Protein AF-A0A834HAC9-F1 (afdb_monomer)

Nearest PDB structures (foldseek):
  8uw3-assembly1_A  TM=6.223E-01  e=1.000E-03  Homo sapiens
  8c8j-assembly1_A  TM=5.646E-01  e=6.451E-04  Homo sapiens
  8sxu-assembly1_A  TM=5.824E-01  e=2.685E-03  Homo sapiens

Radius of gyration: 24.41 Å; Cα contacts (8 Å, |Δi|>4): 194; chains: 1; bounding box: 60×34×62 Å

Foldseek 3Di:
DVVVVCVVPDQDDLVNVLVLLVVDDQPQQAAPVRHGSVNCNVCCVPCSVVVSVQVRCCLVQVDGDVVPVQDPDSHAFDPRHNCRVVNVVVLVVQLVVLVVVCVVVVVCVVDDLVVVVSQVVSCVNVVDDDDLALDEDDDDPPDDPVVVVVNCVRSVHDYDPFPQDDPNAGPPPVDPLCVRCCVLVVVLVVVLVVVVVPPDDLVRLVCCCVPPNVPVVVVCVVPDDHDPVVVVSSVVSSVCSNPPD

Mean predicted aligned error: 15.44 Å

Structure (mmCIF, N/CA/C/O backbone):
data_AF-A0A834HAC9-F1
#
_entry.id   AF-A0A834HAC9-F1
#
loop_
_atom_site.group_PDB
_atom_site.id
_atom_site.type_symbol
_atom_site.label_atom_id
_atom_site.label_alt_id
_atom_site.label_comp_id
_atom_site.label_asym_id
_atom_site.label_entity_id
_atom_site.label_seq_id
_atom_site.pdbx_PDB_ins_code
_atom_site.Cartn_x
_atom_site.Cartn_y
_atom_site.Cartn_z
_atom_site.occupancy
_atom_site.B_iso_or_equiv
_atom_site.auth_seq_id
_atom_site.auth_comp_id
_atom_site.auth_asym_id
_atom_site.auth_atom_id
_atom_site.pdbx_PDB_model_num
ATOM 1 N N . MET A 1 1 ? -15.186 7.625 28.135 1.00 37.78 1 MET A N 1
ATOM 2 C CA . MET A 1 1 ? -15.238 6.215 27.681 1.00 37.78 1 MET A CA 1
ATOM 3 C C . MET A 1 1 ? -16.660 5.801 27.308 1.00 37.78 1 MET A C 1
ATOM 5 O O . MET A 1 1 ? -16.888 5.387 26.182 1.00 37.78 1 MET A O 1
ATOM 9 N N . GLU A 1 2 ? -17.629 5.979 28.206 1.00 45.97 2 GLU A N 1
ATOM 10 C CA . GLU A 1 2 ? -19.019 5.545 27.991 1.00 45.97 2 GLU A CA 1
ATOM 11 C C . GLU A 1 2 ? -19.783 6.390 26.957 1.00 45.97 2 GLU A C 1
ATOM 13 O O . GLU A 1 2 ? -20.475 5.843 26.108 1.00 45.97 2 GLU A O 1
ATOM 18 N N . GLU A 1 3 ? -19.570 7.707 26.950 1.00 49.56 3 GLU A N 1
ATOM 19 C CA . GLU A 1 3 ? -20.087 8.653 25.940 1.00 49.56 3 GLU A CA 1
ATOM 20 C C . GLU A 1 3 ? -19.650 8.310 24.504 1.00 49.56 3 GLU A C 1
ATOM 22 O O . GLU A 1 3 ? -20.455 8.305 23.578 1.00 49.56 3 GLU A O 1
ATOM 27 N N . MET A 1 4 ? -18.378 7.956 24.309 1.00 39.72 4 MET A N 1
ATOM 28 C CA . MET A 1 4 ? -17.821 7.668 22.984 1.00 39.72 4 MET A CA 1
ATOM 29 C C . MET A 1 4 ? -18.266 6.295 22.464 1.00 39.72 4 MET A C 1
ATOM 31 O O . MET A 1 4 ? -18.618 6.174 21.296 1.00 39.72 4 MET A O 1
ATOM 35 N N . ASN A 1 5 ? -18.352 5.284 23.337 1.00 48.56 5 ASN A N 1
ATOM 36 C CA . ASN A 1 5 ? -18.958 3.995 22.989 1.00 48.56 5 ASN A CA 1
ATOM 37 C C . ASN A 1 5 ? -20.449 4.140 22.667 1.00 48.56 5 ASN A C 1
ATOM 39 O O . ASN A 1 5 ? -20.911 3.584 21.676 1.00 48.56 5 ASN A O 1
ATOM 43 N N . LYS A 1 6 ? -21.194 4.948 23.433 1.00 54.91 6 LYS A N 1
ATOM 44 C CA . LYS A 1 6 ? -22.586 5.292 23.101 1.00 54.91 6 LYS A CA 1
ATOM 45 C C . LYS A 1 6 ? -22.688 5.953 21.725 1.00 54.91 6 LYS A C 1
ATOM 47 O O . LYS A 1 6 ? -23.629 5.676 20.990 1.00 54.91 6 LYS A O 1
ATOM 52 N N . ARG A 1 7 ? -21.704 6.776 21.350 1.00 57.31 7 ARG A N 1
ATOM 53 C CA . ARG A 1 7 ? -21.652 7.457 20.050 1.00 57.31 7 ARG A CA 1
ATOM 54 C C . ARG A 1 7 ? -21.284 6.543 18.876 1.00 57.31 7 ARG A C 1
ATOM 56 O O . ARG A 1 7 ? -21.701 6.840 17.768 1.00 57.31 7 ARG A O 1
ATOM 63 N N . LEU A 1 8 ? -20.549 5.456 19.108 1.00 48.06 8 LEU A N 1
ATOM 64 C CA . LEU A 1 8 ? -20.175 4.467 18.082 1.00 48.06 8 LEU A CA 1
ATOM 65 C C . LEU A 1 8 ? -21.231 3.364 17.892 1.00 48.06 8 LEU A C 1
ATOM 67 O O . LEU A 1 8 ? -21.290 2.748 16.836 1.00 48.06 8 LEU A O 1
ATOM 71 N N . ILE A 1 9 ? -22.058 3.115 18.912 1.00 56.81 9 ILE A N 1
ATOM 72 C CA . ILE A 1 9 ? -23.140 2.112 18.883 1.00 56.81 9 ILE A CA 1
ATOM 73 C C . ILE A 1 9 ? -24.471 2.737 18.420 1.00 56.81 9 ILE A C 1
ATOM 75 O O . ILE A 1 9 ? -25.428 2.023 18.120 1.00 56.81 9 ILE A O 1
ATOM 79 N N . ARG A 1 10 ? -24.561 4.074 18.358 1.00 66.69 10 ARG A N 1
ATOM 80 C CA . ARG A 1 10 ? -25.771 4.761 17.886 1.00 66.69 10 ARG A CA 1
ATOM 81 C C . ARG A 1 10 ? -25.988 4.526 16.391 1.00 66.69 10 ARG A C 1
ATOM 83 O O . ARG A 1 10 ? -25.038 4.363 15.630 1.00 66.69 10 ARG A O 1
ATOM 90 N N . SER A 1 11 ? -27.246 4.573 15.969 1.00 62.53 11 SER A N 1
ATOM 91 C CA . SER A 1 11 ? -27.608 4.547 14.554 1.00 62.53 11 SER A CA 1
ATOM 92 C C . SER A 1 11 ? -27.002 5.736 13.801 1.00 62.53 11 SER A C 1
ATOM 94 O O . SER A 1 11 ? -26.978 6.862 14.302 1.00 62.53 11 SER A O 1
ATOM 96 N N . VAL A 1 12 ? -26.526 5.474 12.582 1.00 73.19 12 VAL A N 1
ATOM 97 C CA . VAL A 1 12 ? -25.979 6.500 11.682 1.00 73.19 12 VAL A CA 1
ATOM 98 C C . VAL A 1 12 ? -27.069 7.514 11.345 1.00 73.19 12 VAL A C 1
ATOM 100 O O . VAL A 1 12 ? -28.183 7.136 10.987 1.00 73.19 12 VAL A O 1
ATOM 103 N N . THR A 1 13 ? -26.764 8.803 11.454 1.00 78.25 13 THR A N 1
ATOM 104 C CA . THR A 1 13 ? -27.733 9.877 11.189 1.00 78.25 13 THR A CA 1
ATOM 105 C C . THR A 1 13 ? -27.718 10.317 9.726 1.00 78.25 13 THR A C 1
ATOM 107 O O . THR A 1 13 ? -26.686 10.266 9.062 1.00 78.25 13 THR A O 1
ATOM 110 N N . LEU A 1 14 ? -28.849 10.826 9.227 1.00 77.06 14 LEU A N 1
ATOM 111 C CA . LEU A 1 14 ? -28.977 11.331 7.851 1.00 77.06 14 LEU A CA 1
ATOM 112 C C . LEU A 1 14 ? -27.923 12.403 7.522 1.00 77.06 14 LEU A C 1
ATOM 114 O O . LEU A 1 14 ? -27.367 12.418 6.428 1.00 77.06 14 LEU A O 1
ATOM 118 N N . ASN A 1 15 ? -27.590 13.257 8.493 1.00 78.38 15 ASN A N 1
ATOM 119 C CA . ASN A 1 15 ? -26.576 14.301 8.336 1.00 78.38 15 ASN A CA 1
ATOM 120 C C . ASN A 1 15 ? -25.155 13.738 8.184 1.00 78.38 15 ASN A C 1
ATOM 122 O O . ASN A 1 15 ? -24.352 14.311 7.450 1.00 78.38 15 ASN A O 1
ATOM 126 N N . GLU A 1 16 ? -24.835 12.630 8.860 1.00 73.94 16 GLU A N 1
ATOM 127 C CA . GLU A 1 16 ? -23.540 11.951 8.711 1.00 73.94 16 GLU A CA 1
ATOM 128 C C . GLU A 1 16 ? -23.418 11.334 7.314 1.00 73.94 16 GLU A C 1
ATOM 130 O O . GLU A 1 16 ? -22.390 11.514 6.663 1.00 73.94 16 GLU A O 1
ATOM 135 N N . VAL A 1 17 ? -24.487 10.699 6.816 1.00 75.69 17 VAL A N 1
ATOM 136 C CA . VAL A 1 17 ? -24.524 10.138 5.454 1.00 75.69 17 VAL A CA 1
ATOM 137 C C . VAL A 1 17 ? -24.431 11.243 4.399 1.00 75.69 17 VAL A C 1
ATOM 139 O O . VAL A 1 17 ? -23.648 11.122 3.461 1.00 75.69 17 VAL A O 1
ATOM 142 N N . HIS A 1 18 ? -25.168 12.344 4.572 1.00 81.19 18 HIS A N 1
ATOM 143 C CA . HIS A 1 18 ? -25.108 13.499 3.675 1.00 81.19 18 HIS A CA 1
ATOM 144 C C . HIS A 1 18 ? -23.700 14.099 3.620 1.00 81.19 18 HIS A C 1
ATOM 146 O O . HIS A 1 18 ? -23.139 14.286 2.544 1.00 81.19 18 HIS A O 1
ATOM 152 N N . SER A 1 19 ? -23.106 14.375 4.786 1.00 78.19 19 SER A N 1
ATOM 153 C CA . SER A 1 19 ? -21.763 14.953 4.872 1.00 78.19 19 SER A CA 1
ATOM 154 C C . SER A 1 19 ? -20.721 14.050 4.209 1.00 78.19 19 SER A C 1
ATOM 156 O O . SER A 1 19 ? -19.890 14.537 3.447 1.00 78.19 19 SER A O 1
ATOM 158 N N . ALA A 1 20 ? -20.802 12.736 4.433 1.00 73.56 20 ALA A N 1
ATOM 159 C CA . ALA A 1 20 ? -19.910 11.771 3.801 1.00 73.56 20 ALA A CA 1
ATOM 160 C C . ALA A 1 20 ? -20.091 11.724 2.273 1.00 73.56 20 ALA A C 1
ATOM 162 O O . ALA A 1 20 ? -19.104 11.753 1.541 1.00 73.56 20 ALA A O 1
ATOM 163 N N . LEU A 1 21 ? -21.335 11.712 1.779 1.00 74.12 21 LEU A N 1
ATOM 164 C CA . LEU A 1 21 ? -21.630 11.646 0.345 1.00 74.12 21 LEU A CA 1
ATOM 165 C C . LEU A 1 21 ? -21.156 12.899 -0.410 1.00 74.12 21 LEU A C 1
ATOM 167 O O . LEU A 1 21 ? -20.640 12.791 -1.522 1.00 74.12 21 LEU A O 1
ATOM 171 N N . PHE A 1 22 ? -21.308 14.086 0.180 1.00 80.38 22 PHE A N 1
ATOM 172 C CA . PHE A 1 22 ? -20.932 15.361 -0.447 1.00 80.38 22 PHE A CA 1
ATOM 173 C C . PHE A 1 22 ? -19.433 15.684 -0.363 1.00 80.38 22 PHE A C 1
ATOM 175 O O . PHE A 1 22 ? -18.966 16.588 -1.051 1.00 80.38 22 PHE A O 1
ATOM 182 N N . GLN A 1 23 ? -18.663 14.937 0.430 1.00 76.75 23 GLN A N 1
ATOM 183 C CA . GLN A 1 23 ? -17.197 15.015 0.436 1.00 76.75 23 GLN A CA 1
ATOM 184 C C . GLN A 1 23 ? -16.547 14.210 -0.705 1.00 76.75 23 GLN A C 1
ATOM 186 O O . GLN A 1 23 ? -15.340 14.314 -0.915 1.00 76.75 23 GLN A O 1
ATOM 191 N N . MET A 1 24 ? -17.321 13.406 -1.442 1.00 66.19 24 MET A N 1
ATOM 192 C CA . MET A 1 24 ? -16.816 12.549 -2.516 1.00 66.19 24 MET A CA 1
ATOM 193 C C . MET A 1 24 ? -16.771 13.253 -3.878 1.00 66.19 24 MET A C 1
ATOM 195 O O . MET A 1 24 ? -17.606 14.106 -4.185 1.00 66.19 24 MET A O 1
ATOM 199 N N . ASP A 1 25 ? -15.839 12.819 -4.735 1.00 72.44 25 ASP A N 1
ATOM 200 C CA . ASP A 1 25 ? -15.764 13.284 -6.121 1.00 72.44 25 ASP A CA 1
ATOM 201 C C . ASP A 1 25 ? -16.981 12.785 -6.939 1.00 72.44 25 ASP A C 1
ATOM 203 O O . ASP A 1 25 ? -17.246 11.571 -6.965 1.00 72.44 25 ASP A O 1
ATOM 207 N N . PRO A 1 26 ? -17.717 13.679 -7.631 1.00 70.94 26 PRO A N 1
ATOM 208 C CA . PRO A 1 26 ? -18.917 13.321 -8.391 1.00 70.94 26 PRO A CA 1
ATOM 209 C C . PRO A 1 26 ? -18.678 12.319 -9.530 1.00 70.94 26 PRO A C 1
ATOM 211 O O . PRO A 1 26 ? -19.612 11.619 -9.927 1.00 70.94 26 PRO A O 1
ATOM 214 N N . ASN A 1 27 ? -17.448 12.237 -10.047 1.00 67.81 27 ASN A N 1
ATOM 215 C CA . ASN A 1 27 ? -17.054 11.403 -11.184 1.00 67.81 27 ASN A CA 1
ATOM 216 C C . ASN A 1 27 ? -16.385 10.087 -10.757 1.00 67.81 27 ASN A C 1
ATOM 218 O O . ASN A 1 27 ? -15.742 9.424 -11.573 1.00 67.81 27 ASN A O 1
ATOM 222 N N . THR A 1 28 ? -16.527 9.694 -9.488 1.00 64.69 28 THR A N 1
ATOM 223 C CA . THR A 1 28 ? -16.069 8.380 -9.018 1.00 64.69 28 THR A CA 1
ATOM 224 C C . THR A 1 28 ? -16.737 7.264 -9.832 1.00 64.69 28 THR A C 1
ATOM 226 O O . THR A 1 28 ? -17.920 7.366 -10.168 1.00 64.69 28 THR A O 1
ATOM 229 N N . SER A 1 29 ? -15.966 6.216 -10.156 1.00 50.00 29 SER A N 1
ATOM 230 C CA . SER A 1 29 ? -16.336 5.158 -11.104 1.00 50.00 29 SER A CA 1
ATOM 231 C C . SER A 1 29 ? -17.768 4.638 -10.909 1.00 50.00 29 SER A C 1
ATOM 233 O O . SER A 1 29 ? -18.112 4.245 -9.791 1.00 50.00 29 SER A O 1
ATOM 235 N N . PRO A 1 30 ? -18.588 4.613 -11.976 1.00 51.25 30 PRO A N 1
ATOM 236 C CA . PRO A 1 30 ? -19.982 4.202 -11.898 1.00 51.25 30 PRO A CA 1
ATOM 237 C C . PRO A 1 30 ? -20.124 2.725 -11.536 1.00 51.25 30 PRO A C 1
ATOM 239 O O . PRO A 1 30 ? -19.274 1.891 -11.859 1.00 51.25 30 PRO A O 1
ATOM 242 N N . GLY A 1 31 ? -21.245 2.420 -10.882 1.00 53.44 31 GLY A N 1
ATOM 243 C CA . GLY A 1 31 ? -21.692 1.049 -10.682 1.00 53.44 31 GLY A CA 1
ATOM 244 C C . GLY A 1 31 ? -22.059 0.386 -12.016 1.00 53.44 31 GLY A C 1
ATOM 245 O O . GLY A 1 31 ? -22.096 1.046 -13.047 1.00 53.44 31 GLY A O 1
ATOM 246 N N . PRO A 1 32 ? -22.422 -0.903 -12.031 1.00 43.53 32 PRO A N 1
ATOM 247 C CA . PRO A 1 32 ? -22.946 -1.585 -13.229 1.00 43.53 32 PRO A CA 1
ATOM 248 C C . PRO A 1 32 ? -24.306 -1.057 -13.667 1.00 43.53 32 PRO A C 1
ATOM 250 O O . PRO A 1 32 ? -24.762 -1.395 -14.751 1.00 43.53 32 PRO A O 1
ATOM 253 N N . ASP A 1 33 ? -24.947 -0.281 -12.796 1.00 55.09 33 ASP A N 1
ATOM 254 C CA . ASP A 1 33 ? -26.200 0.415 -13.052 1.00 55.09 33 ASP A CA 1
ATOM 255 C C . ASP A 1 33 ? -25.944 1.790 -13.710 1.00 55.09 33 ASP A C 1
ATOM 257 O O . ASP A 1 33 ? -26.854 2.610 -13.787 1.00 55.09 33 ASP A O 1
ATOM 261 N N . ASP A 1 34 ? -24.694 2.079 -14.107 1.00 57.44 34 ASP A N 1
ATOM 262 C CA . ASP A 1 34 ? -24.191 3.354 -14.646 1.00 57.44 34 ASP A CA 1
ATOM 263 C C . ASP A 1 34 ? -24.373 4.580 -13.725 1.00 57.44 34 ASP A C 1
ATOM 265 O O . ASP A 1 34 ? -24.105 5.720 -14.108 1.00 57.44 34 ASP A O 1
ATOM 269 N N . MET A 1 35 ? -24.771 4.366 -12.467 1.00 63.31 35 MET A N 1
ATOM 270 C CA . MET A 1 35 ? -24.938 5.439 -11.488 1.00 63.31 35 MET A CA 1
ATOM 271 C C . MET A 1 35 ? -23.594 5.813 -10.860 1.00 63.31 35 MET A C 1
ATOM 273 O O . MET A 1 35 ? -22.921 4.972 -10.262 1.00 63.31 35 MET A O 1
ATOM 277 N N . THR A 1 36 ? -23.212 7.086 -10.974 1.00 70.38 36 THR A N 1
ATOM 278 C CA . THR A 1 36 ? -22.045 7.680 -10.302 1.00 70.38 36 THR A CA 1
ATOM 279 C C . THR A 1 36 ? -22.424 8.278 -8.948 1.00 70.38 36 THR A C 1
ATOM 281 O O . THR A 1 36 ? -23.597 8.523 -8.658 1.00 70.38 36 THR A O 1
ATOM 284 N N . THR A 1 37 ? -21.431 8.602 -8.119 1.00 71.12 37 THR A N 1
ATOM 285 C CA . THR A 1 37 ? -21.652 9.342 -6.862 1.00 71.12 37 THR A CA 1
ATOM 286 C C . THR A 1 37 ? -22.396 10.666 -7.090 1.00 71.12 37 THR A C 1
ATOM 288 O O . THR A 1 37 ? -23.244 11.048 -6.282 1.00 71.12 37 THR A O 1
ATOM 291 N N . GLY A 1 38 ? -22.168 11.323 -8.234 1.00 73.94 38 GLY A N 1
ATOM 292 C CA . GLY A 1 38 ? -22.887 12.533 -8.636 1.00 73.94 38 GLY A CA 1
ATOM 293 C C . GLY A 1 38 ? -24.403 12.351 -8.803 1.00 73.94 38 GLY A C 1
ATOM 294 O O . GLY A 1 38 ? -25.155 13.294 -8.562 1.00 73.94 38 GLY A O 1
ATOM 295 N N . PHE A 1 39 ? -24.884 11.149 -9.147 1.00 78.81 39 PHE A N 1
ATOM 296 C CA . PHE A 1 39 ? -26.321 10.853 -9.186 1.00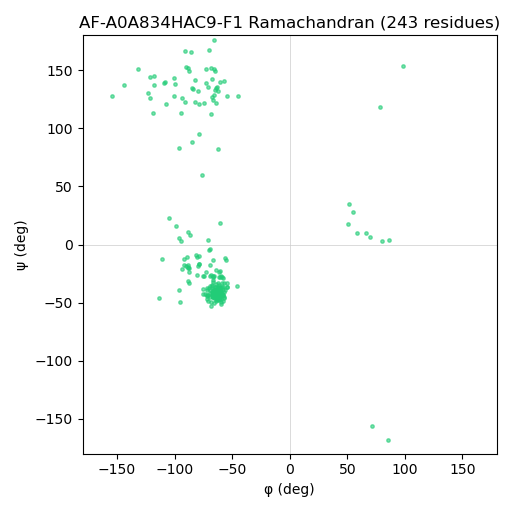 78.81 39 PHE A CA 1
ATOM 297 C C . PHE A 1 39 ? -26.946 10.978 -7.790 1.00 78.81 39 PHE A C 1
ATOM 299 O O . PHE A 1 39 ? -27.951 11.668 -7.614 1.00 78.81 39 PHE A O 1
ATOM 306 N N . PHE A 1 40 ? -26.312 10.382 -6.781 1.00 76.12 40 PHE A N 1
ATOM 307 C CA . PHE A 1 40 ? -26.800 10.423 -5.402 1.00 76.12 40 PHE A CA 1
ATOM 308 C C . PHE A 1 40 ? -26.696 11.822 -4.787 1.00 76.12 40 PHE A C 1
ATOM 310 O O . PHE A 1 40 ? -27.599 12.229 -4.061 1.00 76.12 40 PHE A O 1
ATOM 317 N N . GLN A 1 41 ? -25.646 12.585 -5.116 1.00 81.00 41 GLN A N 1
ATOM 318 C CA . GLN A 1 41 ? -25.524 13.989 -4.704 1.00 81.00 41 GLN A CA 1
ATOM 319 C C . GLN A 1 41 ? -26.632 14.856 -5.326 1.00 81.00 41 GLN A C 1
ATOM 321 O O . GLN A 1 41 ? -27.230 15.686 -4.647 1.00 81.00 41 GLN A O 1
ATOM 326 N N . LYS A 1 42 ? -26.957 14.636 -6.608 1.00 82.50 42 LYS A N 1
ATOM 327 C CA . LYS A 1 42 ? -27.987 15.402 -7.327 1.00 82.50 42 LYS A CA 1
ATOM 328 C C . LYS A 1 42 ? -29.410 15.095 -6.853 1.00 82.50 42 LYS A C 1
ATOM 330 O O . LYS A 1 42 ? -30.236 16.002 -6.797 1.00 82.50 42 LYS A O 1
ATOM 335 N N . TYR A 1 43 ? -29.704 13.837 -6.532 1.00 80.62 43 TYR A N 1
ATOM 336 C CA . TYR A 1 43 ? -31.043 13.386 -6.135 1.00 80.62 43 TYR A CA 1
ATOM 337 C C . TYR A 1 43 ? -31.170 13.119 -4.628 1.00 80.62 43 TYR A C 1
ATOM 339 O O . TYR A 1 43 ? -32.068 12.388 -4.205 1.00 80.62 43 TYR A O 1
ATOM 347 N N . TRP A 1 44 ? -30.307 13.731 -3.808 1.00 81.75 44 TRP A N 1
ATOM 348 C CA . TRP A 1 44 ? -30.291 13.543 -2.354 1.00 81.75 44 TRP A CA 1
ATOM 349 C C . TRP A 1 44 ? -31.638 13.852 -1.686 1.00 81.75 44 TRP A C 1
ATOM 351 O O . TRP A 1 44 ? -32.076 13.107 -0.816 1.00 81.75 44 TRP A O 1
ATOM 361 N N . GLU A 1 45 ? -32.339 14.895 -2.133 1.00 81.75 45 GLU A N 1
ATOM 362 C CA . GLU A 1 45 ? -33.654 15.279 -1.589 1.00 81.75 45 GLU A CA 1
ATOM 363 C C . GLU A 1 45 ? -34.709 14.166 -1.708 1.00 81.75 45 GLU A C 1
ATOM 365 O O . GLU A 1 45 ? -35.635 14.074 -0.899 1.00 81.75 45 GLU A O 1
ATOM 370 N N . VAL A 1 46 ? -34.555 13.299 -2.714 1.00 77.75 46 VAL A N 1
ATOM 371 C CA . VAL A 1 46 ? -35.463 12.182 -2.984 1.00 77.75 46 VAL A CA 1
ATOM 372 C C . VAL A 1 46 ? -34.934 10.896 -2.352 1.00 77.75 46 VAL A C 1
ATOM 374 O O . VAL A 1 46 ? -35.667 10.220 -1.641 1.00 77.75 46 VAL A O 1
ATOM 377 N N . LEU A 1 47 ? -33.656 10.575 -2.572 1.00 75.94 47 LEU A N 1
ATOM 378 C CA . LEU A 1 47 ? -33.062 9.283 -2.209 1.00 75.94 47 LEU A CA 1
ATOM 379 C C . LEU A 1 47 ? -32.420 9.257 -0.819 1.00 75.94 47 LEU A C 1
ATOM 381 O O . LEU A 1 47 ? -32.168 8.182 -0.288 1.00 75.94 47 LEU A O 1
ATOM 385 N N . GLY A 1 48 ? -32.124 10.409 -0.218 1.00 77.44 48 GLY A N 1
ATOM 386 C CA . GLY A 1 48 ? -31.307 10.499 0.995 1.00 77.44 48 GLY A CA 1
ATOM 387 C C . GLY A 1 48 ? -31.922 9.794 2.203 1.00 77.44 48 GLY A C 1
ATOM 388 O O . GLY A 1 48 ? -31.198 9.205 3.008 1.00 77.44 48 GLY A O 1
ATOM 389 N N . ARG A 1 49 ? -33.257 9.793 2.307 1.00 78.00 49 ARG A N 1
ATOM 390 C CA . ARG A 1 49 ? -33.986 9.052 3.349 1.00 78.00 49 ARG A CA 1
ATOM 391 C C . ARG A 1 49 ? -33.874 7.545 3.143 1.00 78.00 49 ARG A C 1
ATOM 393 O O . ARG A 1 49 ? -33.369 6.864 4.028 1.00 78.00 49 ARG A O 1
ATOM 400 N N . ASP A 1 50 ? -34.208 7.062 1.951 1.00 74.44 50 ASP A N 1
ATOM 401 C CA . ASP A 1 50 ? -34.130 5.636 1.611 1.00 74.44 50 ASP A CA 1
ATOM 402 C C . ASP A 1 50 ? -32.698 5.091 1.723 1.00 74.44 50 ASP A C 1
ATOM 404 O O . ASP A 1 50 ? -32.480 3.969 2.178 1.00 74.44 50 ASP A O 1
ATOM 408 N N . LEU A 1 51 ? -31.700 5.900 1.354 1.00 71.38 51 LEU A N 1
ATOM 409 C CA . LEU A 1 51 ? -30.286 5.546 1.457 1.00 71.38 51 LEU A CA 1
ATOM 410 C C . LEU A 1 51 ? -29.832 5.469 2.919 1.00 71.38 51 LEU A C 1
ATOM 412 O O . LEU A 1 51 ? -29.124 4.537 3.299 1.00 71.38 51 LEU A O 1
ATOM 416 N N . THR A 1 52 ? -30.275 6.411 3.755 1.00 76.31 52 THR A N 1
ATOM 417 C CA . THR A 1 52 ? -29.999 6.390 5.199 1.00 76.31 52 THR A CA 1
ATOM 418 C C . THR A 1 52 ? -30.650 5.175 5.857 1.00 76.31 52 THR A C 1
ATOM 420 O O . THR A 1 52 ? -29.989 4.475 6.623 1.00 76.31 52 THR A O 1
ATOM 423 N N . ASP A 1 53 ? -31.896 4.865 5.505 1.00 73.19 53 ASP A N 1
ATOM 424 C CA . ASP A 1 53 ? -32.631 3.713 6.033 1.00 73.19 53 ASP A CA 1
ATOM 425 C C . ASP A 1 53 ? -32.009 2.387 5.576 1.00 73.19 53 ASP A C 1
ATOM 427 O O . ASP A 1 53 ? -31.888 1.446 6.365 1.00 73.19 53 ASP A O 1
ATOM 431 N N . ALA A 1 54 ? -31.530 2.310 4.331 1.00 68.56 54 ALA A N 1
ATOM 432 C CA . ALA A 1 54 ? -30.799 1.155 3.820 1.00 68.56 54 ALA A CA 1
ATOM 433 C C . ALA A 1 54 ? -29.456 0.952 4.537 1.00 68.56 54 ALA A C 1
ATOM 435 O O . ALA A 1 54 ? -29.125 -0.181 4.892 1.00 68.56 54 ALA A O 1
ATOM 436 N N . ILE A 1 55 ? -28.706 2.027 4.802 1.00 67.50 55 ILE A N 1
ATOM 437 C CA . ILE A 1 55 ? -27.444 1.976 5.556 1.00 67.50 55 ILE A CA 1
ATOM 438 C C . ILE A 1 55 ? -27.702 1.575 7.009 1.00 67.50 55 ILE A C 1
ATOM 440 O O . ILE A 1 55 ? -27.015 0.701 7.533 1.00 67.50 55 ILE A O 1
ATOM 444 N N . GLN A 1 56 ? -28.715 2.150 7.659 1.00 71.38 56 GLN A N 1
ATOM 445 C CA . GLN A 1 56 ? -29.102 1.757 9.013 1.00 71.38 56 GLN A CA 1
ATOM 446 C C . GLN A 1 56 ? -29.529 0.284 9.054 1.00 71.38 56 GLN A C 1
ATOM 448 O O . GLN A 1 56 ? -29.050 -0.475 9.896 1.00 71.38 56 GLN A O 1
ATOM 453 N N . SER A 1 57 ? -30.363 -0.158 8.110 1.00 66.19 57 SER A N 1
ATOM 454 C CA . SER A 1 57 ? -30.793 -1.555 8.000 1.00 66.19 57 SER A CA 1
ATOM 455 C C . SER A 1 57 ? -29.614 -2.507 7.771 1.00 66.19 57 SER A C 1
ATOM 457 O O . SER A 1 57 ? -29.549 -3.569 8.396 1.00 66.19 57 SER A O 1
ATOM 459 N N . PHE A 1 58 ? -28.634 -2.107 6.957 1.00 64.25 58 PHE A N 1
ATOM 460 C CA . PHE A 1 58 ? -27.397 -2.856 6.753 1.00 64.25 58 PHE A CA 1
ATOM 461 C C . PHE A 1 58 ? -26.557 -2.939 8.034 1.00 64.25 58 PHE A C 1
ATOM 463 O O . PHE A 1 58 ? -26.106 -4.025 8.391 1.00 64.25 58 PHE A O 1
ATOM 470 N N . MET A 1 59 ? -26.403 -1.836 8.769 1.00 61.03 59 MET A N 1
ATOM 471 C CA . MET A 1 59 ? -25.634 -1.791 10.018 1.00 61.03 59 MET A CA 1
ATOM 472 C C . MET A 1 59 ? -26.243 -2.667 11.125 1.00 61.03 59 MET A C 1
ATOM 474 O O . MET A 1 59 ? -25.501 -3.290 11.881 1.00 61.03 59 MET A O 1
ATOM 478 N N . PHE A 1 60 ? -27.577 -2.755 11.215 1.00 59.66 60 PHE A N 1
ATOM 479 C CA . PHE A 1 60 ? -28.253 -3.569 12.238 1.00 59.66 60 PHE A CA 1
ATOM 480 C C . PHE A 1 60 ? -28.474 -5.032 11.832 1.00 59.66 60 PHE A C 1
ATOM 482 O O . PHE A 1 60 ? -28.459 -5.911 12.693 1.00 59.66 60 PHE A O 1
ATOM 489 N N . SER A 1 61 ? -28.709 -5.316 10.548 1.00 57.16 61 SER A N 1
ATOM 490 C CA . SER A 1 61 ? -29.100 -6.658 10.082 1.00 57.16 61 SER A CA 1
ATOM 491 C C . SER A 1 61 ? -28.039 -7.377 9.244 1.00 57.16 61 SER A C 1
ATOM 493 O O . SER A 1 61 ? -28.177 -8.574 8.977 1.00 57.16 61 SER A O 1
ATOM 495 N N . GLY A 1 62 ? -27.001 -6.666 8.793 1.00 52.59 62 GLY A N 1
ATOM 496 C CA . GLY A 1 62 ? -26.023 -7.158 7.820 1.00 52.59 62 GLY A CA 1
ATOM 497 C C . GLY A 1 62 ? -26.605 -7.407 6.423 1.00 52.59 62 GLY A C 1
ATOM 498 O O . GLY A 1 62 ? -25.940 -8.022 5.591 1.00 52.59 62 GLY A O 1
ATOM 499 N N . LYS A 1 63 ? -27.850 -6.983 6.161 1.00 47.97 63 LYS A N 1
ATOM 500 C CA . LYS A 1 63 ? -28.569 -7.180 4.895 1.00 47.97 63 LYS A CA 1
ATOM 501 C C . LYS A 1 63 ? -29.009 -5.828 4.337 1.00 47.97 63 LYS A C 1
ATOM 503 O O . LYS A 1 63 ? -29.618 -5.035 5.046 1.00 47.97 63 LYS A O 1
ATOM 508 N N . LEU A 1 64 ? -28.726 -5.583 3.061 1.00 54.38 64 LEU A N 1
ATOM 509 C CA . LEU A 1 64 ? -29.284 -4.447 2.325 1.00 54.38 64 LEU A CA 1
ATOM 510 C C . LEU A 1 64 ? -30.773 -4.697 2.028 1.00 54.38 64 LEU A C 1
ATOM 512 O O . LEU A 1 64 ? -31.177 -5.820 1.704 1.00 54.38 64 LEU A O 1
ATOM 516 N N . LEU A 1 65 ? -31.599 -3.656 2.170 1.00 49.34 65 LEU A N 1
ATOM 517 C CA . LEU A 1 65 ? -33.030 -3.717 1.871 1.00 49.34 65 LEU A CA 1
ATOM 518 C C . LEU A 1 65 ? -33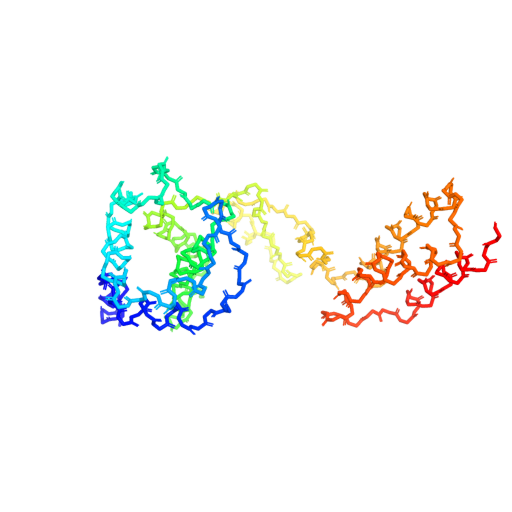.235 -3.988 0.376 1.00 49.34 65 LEU A C 1
ATOM 520 O O . LEU A 1 65 ? -32.841 -3.186 -0.462 1.00 49.34 65 LEU A O 1
ATOM 524 N N . LYS A 1 66 ? -33.935 -5.084 0.051 1.00 46.62 66 LYS A N 1
ATOM 525 C CA . LYS A 1 66 ? -34.278 -5.508 -1.324 1.00 46.62 66 LYS A CA 1
ATOM 526 C C . LYS A 1 66 ? -35.031 -4.458 -2.168 1.00 46.62 66 LYS A C 1
ATOM 528 O O . LYS A 1 66 ? -35.193 -4.679 -3.362 1.00 46.62 66 LYS A O 1
ATOM 533 N N . GLY A 1 67 ? -35.548 -3.389 -1.553 1.00 44.12 67 GLY A N 1
ATOM 534 C CA . GLY A 1 67 ? -36.357 -2.352 -2.208 1.00 44.12 67 GLY A CA 1
ATOM 535 C C . GLY A 1 67 ? -35.555 -1.207 -2.830 1.00 44.12 67 GLY A C 1
ATOM 536 O O . GLY A 1 67 ? -36.055 -0.548 -3.734 1.00 44.12 67 GLY A O 1
ATOM 537 N N . VAL A 1 68 ? -34.306 -1.007 -2.407 1.00 46.12 68 VAL A N 1
ATOM 538 C CA . VAL A 1 68 ? -33.343 -0.194 -3.155 1.00 46.12 68 VAL A CA 1
ATOM 539 C C . VAL A 1 68 ? -32.645 -1.194 -4.068 1.00 46.12 68 VAL A C 1
ATOM 541 O O . VAL A 1 68 ? -32.127 -2.186 -3.564 1.00 46.12 68 VAL A O 1
ATOM 544 N N . GLY A 1 69 ? -32.669 -1.011 -5.391 1.00 44.22 69 GLY A N 1
ATOM 545 C CA . GLY A 1 69 ? -32.157 -1.964 -6.399 1.00 44.22 69 GLY A CA 1
ATOM 546 C C . GLY A 1 69 ? -30.660 -2.311 -6.315 1.00 44.22 69 GLY A C 1
ATOM 547 O O . GLY A 1 69 ? -30.085 -2.819 -7.268 1.00 44.22 69 GLY A O 1
ATOM 548 N N . ILE A 1 70 ? -30.025 -2.065 -5.173 1.00 43.72 70 ILE A N 1
ATOM 549 C CA . ILE A 1 70 ? -28.6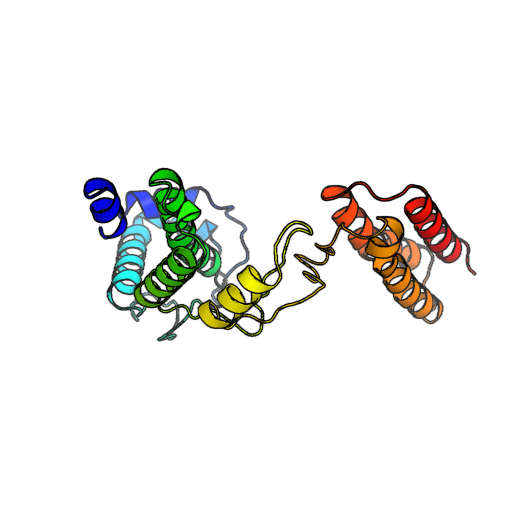29 -2.286 -4.856 1.00 43.72 70 ILE A CA 1
ATOM 550 C C . ILE A 1 70 ? -28.517 -3.647 -4.141 1.00 43.72 70 ILE A C 1
ATOM 552 O O . ILE A 1 70 ? -28.428 -3.756 -2.924 1.00 43.72 70 ILE A O 1
ATOM 556 N N . CYS A 1 71 ? -28.460 -4.697 -4.960 1.00 39.81 71 CYS A N 1
ATOM 557 C CA . CYS A 1 71 ? -27.698 -5.927 -4.710 1.00 39.81 71 CYS A CA 1
ATOM 558 C C . CYS A 1 71 ? -28.260 -6.994 -3.742 1.00 39.81 71 CYS A C 1
ATOM 560 O O . CYS A 1 71 ? -28.320 -6.861 -2.523 1.00 39.81 71 CYS A O 1
ATOM 562 N N . SER A 1 72 ? -28.494 -8.183 -4.303 1.00 37.12 72 SER A N 1
ATOM 563 C CA . SER A 1 72 ? -28.748 -9.455 -3.620 1.00 37.12 72 SER A CA 1
ATOM 564 C C . SER A 1 72 ? -27.471 -10.093 -3.038 1.00 37.12 72 SER A C 1
ATOM 566 O O . SER A 1 72 ? -27.110 -11.209 -3.414 1.00 37.12 72 SER A O 1
ATOM 568 N N . ALA A 1 73 ? -26.771 -9.412 -2.128 1.00 41.47 73 ALA A N 1
ATOM 569 C CA . ALA A 1 73 ? -25.619 -9.975 -1.417 1.00 41.47 73 ALA A CA 1
ATOM 570 C C . ALA A 1 73 ? -25.889 -10.018 0.094 1.00 41.47 73 ALA A C 1
ATOM 572 O O . ALA A 1 73 ? -26.005 -8.997 0.760 1.00 41.47 73 ALA A O 1
ATOM 573 N N . PHE A 1 74 ? -25.999 -11.229 0.646 1.00 45.53 74 PHE A N 1
ATOM 574 C CA . PHE A 1 74 ? -26.259 -11.453 2.074 1.00 45.53 74 PHE A CA 1
ATOM 575 C C . PHE A 1 74 ? -25.011 -11.280 2.963 1.00 45.53 74 PHE A C 1
ATOM 577 O O . PHE A 1 74 ? -25.146 -11.295 4.183 1.00 45.53 74 PHE A O 1
ATOM 584 N N . LYS A 1 75 ? -23.812 -11.149 2.368 1.00 52.12 75 LYS A N 1
ATOM 585 C CA . LYS A 1 75 ? -22.530 -10.835 3.025 1.00 52.12 75 LYS A CA 1
ATOM 586 C C . LYS A 1 75 ? -21.584 -10.167 2.021 1.00 52.12 75 LYS A C 1
ATOM 588 O O . LYS A 1 75 ? -21.318 -10.749 0.971 1.00 52.12 75 LYS A O 1
ATOM 593 N N . GLY A 1 76 ? -21.030 -9.010 2.381 1.00 53.97 76 GLY A N 1
ATOM 594 C CA . GLY A 1 76 ? -20.020 -8.297 1.593 1.00 53.97 76 GLY A CA 1
ATOM 595 C C . GLY A 1 76 ? -20.576 -7.159 0.734 1.00 53.97 76 GLY A C 1
ATOM 596 O O . GLY A 1 76 ? -21.742 -7.154 0.350 1.00 53.97 76 GLY A O 1
ATOM 597 N N . LEU A 1 77 ? -19.707 -6.187 0.464 1.00 61.31 77 LEU A N 1
ATOM 598 C CA . LEU A 1 77 ? -19.972 -5.042 -0.403 1.00 61.31 77 LEU A CA 1
ATOM 599 C C . LEU A 1 77 ? -19.635 -5.399 -1.850 1.00 61.31 77 LEU A C 1
ATOM 601 O O . LEU A 1 77 ? -18.750 -6.220 -2.113 1.00 61.31 77 LEU A O 1
ATOM 605 N N . ARG A 1 78 ? -20.345 -4.800 -2.800 1.00 60.25 78 ARG A N 1
ATOM 606 C CA . ARG A 1 78 ? -20.219 -5.150 -4.208 1.00 60.25 78 ARG A CA 1
ATOM 607 C C . ARG A 1 78 ? -18.969 -4.498 -4.815 1.00 60.25 78 ARG A C 1
ATOM 609 O O . ARG A 1 78 ? -18.836 -3.282 -4.852 1.00 60.25 78 ARG A O 1
ATOM 616 N N . GLN A 1 79 ? -18.042 -5.294 -5.351 1.00 57.84 79 GLN A N 1
ATOM 617 C CA . GLN A 1 79 ? -16.882 -4.736 -6.058 1.00 57.84 79 GLN A CA 1
ATOM 618 C C . GLN A 1 79 ? -17.323 -4.014 -7.342 1.00 57.84 79 GLN A C 1
ATOM 620 O O . GLN A 1 79 ? -18.068 -4.566 -8.152 1.00 57.84 79 GLN A O 1
ATOM 625 N N . GLY A 1 80 ? -16.869 -2.770 -7.507 1.00 59.41 80 GLY A N 1
ATOM 626 C CA . GLY A 1 80 ? -17.240 -1.902 -8.627 1.00 59.41 80 GLY A CA 1
ATOM 627 C C . GLY A 1 80 ? -18.526 -1.097 -8.425 1.00 59.41 80 GLY A C 1
ATOM 628 O O . GLY A 1 80 ? -18.938 -0.432 -9.357 1.00 59.41 80 GLY A O 1
ATOM 629 N N . ASP A 1 81 ? -19.175 -1.156 -7.258 1.00 67.06 81 ASP A N 1
ATOM 630 C CA . ASP A 1 81 ? -20.214 -0.187 -6.873 1.00 67.06 81 ASP A CA 1
ATOM 631 C C . ASP A 1 81 ? -19.555 1.073 -6.260 1.00 67.06 81 ASP A C 1
ATOM 633 O O . ASP A 1 81 ? -18.658 0.917 -5.424 1.00 67.06 81 ASP A O 1
ATOM 637 N N . PRO A 1 82 ? -19.958 2.302 -6.643 1.00 63.00 82 PRO A N 1
ATOM 638 C CA . PRO A 1 82 ? -19.379 3.557 -6.152 1.00 63.00 82 PRO A CA 1
ATOM 639 C C . PRO A 1 82 ? -19.491 3.744 -4.634 1.00 63.00 82 PRO A C 1
ATOM 641 O O . PRO A 1 82 ? -18.642 4.412 -4.044 1.00 63.00 82 PRO A O 1
ATOM 644 N N . LEU A 1 83 ? -20.494 3.148 -3.978 1.00 64.31 83 LEU A N 1
ATOM 645 C CA . LEU A 1 83 ? -20.704 3.284 -2.528 1.00 64.31 83 LEU A CA 1
ATOM 646 C C . LEU A 1 83 ? -19.946 2.237 -1.706 1.00 64.31 83 LEU A C 1
ATOM 648 O O . LEU A 1 83 ? -19.679 2.431 -0.518 1.00 64.31 83 LEU A O 1
ATOM 652 N N . SER A 1 84 ? -19.560 1.130 -2.331 1.00 68.56 84 SER A N 1
ATOM 653 C CA . SER A 1 84 ? -18.880 0.024 -1.660 1.00 68.56 84 SER A CA 1
ATOM 654 C C . SER A 1 84 ? -17.498 0.400 -1.080 1.00 68.56 84 SER A C 1
ATOM 656 O O . SER A 1 84 ? -17.204 -0.007 0.045 1.00 68.56 84 SER A O 1
ATOM 658 N N . PRO A 1 85 ? -16.653 1.221 -1.736 1.00 70.31 85 PRO A N 1
ATOM 659 C CA . PRO A 1 85 ? -15.439 1.754 -1.116 1.00 70.31 85 PRO A CA 1
ATOM 660 C C . PRO A 1 85 ? -15.718 2.601 0.134 1.00 70.31 85 PRO A C 1
ATOM 662 O O . PRO A 1 85 ? -14.992 2.483 1.118 1.00 70.31 85 PRO A O 1
ATOM 665 N N . PHE A 1 86 ? -16.785 3.408 0.127 1.00 67.44 86 PHE A N 1
ATOM 666 C CA . PHE A 1 86 ? -17.180 4.247 1.266 1.00 67.44 86 PHE A CA 1
ATOM 667 C C . PHE A 1 86 ? -17.612 3.395 2.460 1.00 67.44 86 PHE A C 1
ATOM 669 O O . PHE A 1 86 ? -17.089 3.565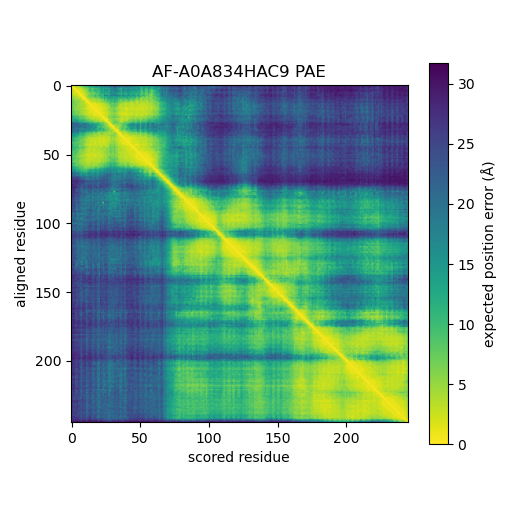 3.559 1.00 67.44 86 PHE A O 1
ATOM 676 N N . LEU A 1 87 ? -18.516 2.439 2.237 1.00 68.56 87 LEU A N 1
ATOM 677 C CA . LEU A 1 87 ? -18.995 1.557 3.298 1.00 68.56 87 LEU A CA 1
ATOM 678 C C . LEU A 1 87 ? -17.839 0.740 3.891 1.00 68.56 87 LEU A C 1
ATOM 680 O O . LEU A 1 87 ? -17.788 0.524 5.099 1.00 68.56 87 LEU A O 1
ATOM 684 N N . PHE A 1 88 ? -16.862 0.350 3.066 1.00 73.25 88 PHE A N 1
ATOM 685 C CA . PHE A 1 88 ? -15.653 -0.318 3.540 1.00 73.25 88 PHE A CA 1
ATOM 686 C C . PHE A 1 88 ? -14.771 0.594 4.407 1.00 73.25 88 PHE A C 1
ATOM 688 O O . PHE A 1 88 ? -14.307 0.160 5.463 1.00 73.25 88 PHE A O 1
ATOM 695 N N . LEU A 1 89 ? -14.552 1.845 3.991 1.00 74.94 89 LEU A N 1
ATOM 696 C CA . LEU A 1 89 ? -13.772 2.822 4.757 1.00 74.94 89 LEU A CA 1
ATOM 697 C C . LEU A 1 89 ? -14.446 3.168 6.089 1.00 74.94 89 LEU A C 1
ATOM 699 O O . LEU A 1 89 ? -13.769 3.174 7.113 1.00 74.94 89 LEU A O 1
ATOM 703 N N . LEU A 1 90 ? -15.767 3.359 6.096 1.00 72.25 90 LEU A N 1
ATOM 704 C CA . LEU A 1 90 ? -16.545 3.641 7.304 1.00 72.25 90 LEU A CA 1
ATOM 705 C C . LEU A 1 90 ? -16.502 2.467 8.295 1.00 72.25 90 LEU A C 1
ATOM 707 O O . LEU A 1 90 ? -16.320 2.668 9.494 1.00 72.25 90 LEU A O 1
ATOM 711 N N . CYS A 1 91 ? -16.576 1.222 7.807 1.00 72.94 91 CYS A N 1
ATOM 712 C CA . CYS A 1 91 ? -16.307 0.056 8.650 1.00 72.94 91 CYS A CA 1
ATOM 713 C C . CYS A 1 91 ? -14.867 0.073 9.198 1.00 72.94 91 CYS A C 1
ATOM 715 O O . CYS A 1 91 ? -14.658 -0.197 10.380 1.00 72.94 91 CYS A O 1
ATOM 717 N N . GLY A 1 92 ? -13.882 0.430 8.368 1.00 76.81 92 GLY A N 1
ATOM 718 C CA . GLY A 1 92 ? -12.472 0.523 8.755 1.00 76.81 92 GLY A CA 1
ATOM 719 C C . GLY A 1 92 ? -12.169 1.601 9.806 1.00 76.81 92 GLY A C 1
ATOM 720 O O . GLY A 1 92 ? -11.328 1.376 10.678 1.00 76.81 92 GLY A O 1
ATOM 721 N N . GLU A 1 93 ? -12.876 2.735 9.797 1.00 79.62 93 GLU A N 1
ATOM 722 C CA . GLU A 1 93 ? -12.762 3.770 10.838 1.00 79.62 93 GLU A CA 1
ATOM 723 C C . GLU A 1 93 ? -13.085 3.225 12.235 1.00 79.62 93 GLU A C 1
ATOM 725 O O . GLU A 1 93 ? -12.451 3.614 13.222 1.00 79.62 93 GLU A O 1
ATOM 730 N N . GLY A 1 94 ? -14.001 2.256 12.328 1.00 79.94 94 GLY A N 1
ATOM 731 C CA . GLY A 1 94 ? -14.290 1.543 13.572 1.00 79.94 94 GLY A CA 1
ATOM 732 C C . GLY A 1 94 ? -13.056 0.842 14.151 1.00 79.94 94 GLY A C 1
ATOM 733 O O . GLY A 1 94 ? -12.833 0.870 15.358 1.00 79.94 94 GLY A O 1
ATOM 734 N N . LEU A 1 95 ? -12.196 0.262 13.310 1.00 81.69 95 LEU A N 1
ATOM 735 C CA . LEU A 1 95 ? -10.945 -0.343 13.773 1.00 81.69 95 LEU A CA 1
ATOM 736 C C . LEU A 1 95 ? -9.928 0.724 14.206 1.00 81.69 95 LEU A C 1
ATOM 738 O O . LEU A 1 95 ? -9.306 0.587 15.261 1.00 81.69 95 LEU A O 1
ATOM 742 N N . SER A 1 96 ? -9.773 1.790 13.419 1.00 82.19 96 SER A N 1
ATOM 743 C CA . SER A 1 96 ? -8.844 2.890 13.721 1.00 82.19 96 SER A CA 1
ATOM 744 C C . SER A 1 96 ? -9.177 3.578 15.045 1.00 82.19 96 SER A C 1
ATOM 746 O O . SER A 1 96 ? -8.284 3.832 15.852 1.00 82.19 96 SER A O 1
ATOM 748 N N . THR A 1 97 ? -10.461 3.816 15.312 1.00 79.62 97 THR A N 1
ATOM 749 C CA . THR A 1 97 ? -10.924 4.422 16.569 1.00 79.62 97 THR A CA 1
ATOM 750 C C . THR A 1 97 ? -10.696 3.504 17.770 1.00 79.62 97 THR A C 1
ATOM 752 O O . THR A 1 97 ? -10.225 3.974 18.805 1.00 79.62 97 THR A O 1
ATOM 755 N N . LEU A 1 98 ? -10.933 2.192 17.639 1.00 80.50 98 LEU A N 1
ATOM 756 C CA . LEU A 1 98 ? -10.614 1.220 18.695 1.00 80.50 98 LEU A CA 1
ATOM 757 C C . LEU A 1 98 ? -9.112 1.181 19.017 1.00 80.50 98 LEU A C 1
ATOM 759 O O . LEU A 1 98 ? -8.732 1.045 20.183 1.00 80.50 98 LEU A O 1
ATOM 763 N N . LEU A 1 99 ? -8.254 1.313 18.002 1.00 81.19 99 LEU A N 1
ATOM 764 C CA . LEU A 1 99 ? -6.803 1.376 18.187 1.00 81.19 99 LEU A CA 1
ATOM 765 C C . LEU A 1 99 ? -6.373 2.679 18.876 1.00 81.19 99 LEU A C 1
ATOM 767 O O . LEU A 1 99 ? -5.610 2.619 19.839 1.00 81.19 99 LEU A O 1
ATOM 771 N N . GLN A 1 100 ? -6.904 3.830 18.457 1.00 80.56 100 GLN A N 1
ATOM 772 C CA . GLN A 1 100 ? -6.626 5.126 19.093 1.00 80.56 100 GLN A CA 1
ATOM 773 C C . GLN A 1 100 ? -7.072 5.153 20.561 1.00 80.56 100 GLN A C 1
ATOM 775 O O . GLN A 1 100 ? -6.309 5.540 21.442 1.00 80.56 100 GLN A O 1
ATOM 780 N N . GLN A 1 101 ? -8.267 4.642 20.866 1.00 77.50 101 GLN A N 1
ATOM 781 C CA . GLN A 1 101 ? -8.741 4.524 22.249 1.00 77.50 101 GLN A CA 1
ATOM 782 C C . GLN A 1 101 ? -7.848 3.607 23.096 1.00 77.50 101 GLN A C 1
ATOM 784 O O . GLN A 1 101 ? -7.637 3.847 24.289 1.00 77.50 101 GLN A O 1
ATOM 789 N N . ALA A 1 102 ? -7.327 2.524 22.515 1.00 75.38 102 ALA A N 1
ATOM 790 C CA . ALA A 1 102 ? -6.391 1.651 23.213 1.00 75.38 102 ALA A CA 1
ATOM 791 C C . ALA A 1 102 ? -5.055 2.360 23.503 1.00 75.38 102 ALA A C 1
ATOM 793 O O . ALA A 1 102 ? -4.429 2.081 24.535 1.00 75.38 102 ALA A O 1
ATOM 794 N N . GLU A 1 103 ? -4.631 3.270 22.622 1.00 77.94 103 GLU A N 1
ATOM 795 C CA . GLU A 1 103 ? -3.442 4.109 22.788 1.00 77.94 103 GLU A CA 1
ATOM 796 C C . GLU A 1 103 ? -3.617 5.125 23.919 1.00 77.94 103 GLU A C 1
ATOM 798 O O . GLU A 1 103 ? -2.784 5.178 24.828 1.00 77.94 103 GLU A O 1
ATOM 803 N N . GLU A 1 104 ? -4.734 5.856 23.922 1.00 77.69 104 GLU A N 1
ATOM 804 C CA . GLU A 1 104 ? -5.079 6.851 24.946 1.00 77.69 104 GLU A CA 1
A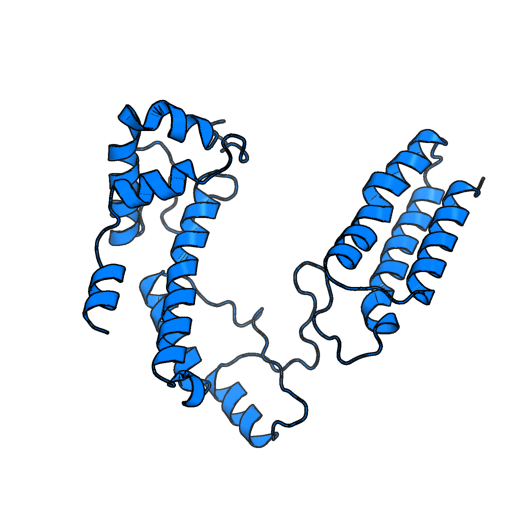TOM 805 C C . GLU A 1 104 ? -5.149 6.235 26.345 1.00 77.69 104 GLU A C 1
ATOM 807 O O . GLU A 1 104 ? -4.589 6.764 27.307 1.00 77.69 104 GLU A O 1
ATOM 812 N N . ASN A 1 105 ? -5.743 5.044 26.452 1.00 75.06 105 ASN A N 1
ATOM 813 C CA . ASN A 1 105 ? -5.806 4.290 27.703 1.00 75.06 105 ASN A CA 1
ATOM 814 C C . ASN A 1 105 ? -4.443 3.708 28.133 1.00 75.06 105 ASN A C 1
ATOM 816 O O . ASN A 1 105 ? -4.376 2.946 29.099 1.00 75.06 105 ASN A O 1
ATOM 820 N N . ARG A 1 106 ? -3.353 4.000 27.399 1.00 64.75 106 ARG A N 1
ATOM 821 C CA . ARG A 1 106 ? -2.007 3.404 27.530 1.00 64.75 106 ARG A CA 1
ATOM 822 C C . ARG A 1 106 ? -2.024 1.871 27.531 1.00 64.75 106 ARG A C 1
ATOM 824 O O . ARG A 1 106 ? -1.039 1.235 27.905 1.00 64.75 106 ARG A O 1
ATOM 831 N N . SER A 1 107 ? -3.118 1.270 27.069 1.00 58.56 107 SER A N 1
ATOM 832 C CA . SER A 1 107 ? -3.369 -0.169 27.100 1.00 58.56 107 SER A CA 1
ATOM 833 C C . SER A 1 107 ? -2.616 -0.897 25.985 1.00 58.56 107 SER A C 1
ATOM 835 O O . SER A 1 107 ? -2.356 -2.094 26.094 1.00 58.56 107 SER A O 1
ATOM 837 N N . ILE A 1 108 ? -2.145 -0.172 24.963 1.00 56.69 108 ILE A N 1
ATOM 838 C CA . ILE A 1 108 ? -1.185 -0.694 23.975 1.00 56.69 108 ILE A CA 1
ATOM 839 C C . ILE A 1 108 ? 0.135 -1.116 24.646 1.00 56.69 108 ILE A C 1
ATOM 841 O O . ILE A 1 108 ? 0.766 -2.076 24.206 1.00 56.69 108 ILE A O 1
ATOM 845 N N . LYS A 1 109 ? 0.516 -0.505 25.784 1.00 53.28 109 LYS A N 1
ATOM 846 C CA . LYS A 1 109 ? 1.658 -0.975 26.594 1.00 53.28 109 LYS A CA 1
ATOM 847 C C . LYS A 1 109 ? 1.393 -2.315 27.296 1.00 53.28 109 LYS A C 1
ATOM 849 O O . LYS A 1 109 ? 2.347 -2.988 27.669 1.00 53.28 109 LYS A O 1
ATOM 854 N N . GLY A 1 110 ? 0.127 -2.728 27.425 1.00 55.25 110 GLY A N 1
ATOM 855 C CA . GLY A 1 110 ? -0.279 -4.074 27.857 1.00 55.25 110 GLY A CA 1
ATOM 856 C C . GLY A 1 110 ? 0.036 -5.171 26.829 1.00 55.25 110 GLY A C 1
ATOM 857 O O . GLY A 1 110 ? -0.137 -6.357 27.108 1.00 55.25 110 GLY A O 1
ATOM 858 N N . GLY A 1 111 ? 0.552 -4.787 25.659 1.00 66.25 111 GLY A N 1
ATOM 859 C CA . GLY A 1 111 ? 1.151 -5.689 24.692 1.00 66.25 111 GLY A CA 1
ATOM 860 C C . GLY A 1 111 ? 0.151 -6.347 23.746 1.00 66.25 111 GLY A C 1
ATOM 861 O O . GLY A 1 111 ? -1.021 -5.992 23.632 1.00 66.25 111 GLY A O 1
ATOM 862 N N . ILE A 1 112 ? 0.658 -7.342 23.032 1.00 71.06 112 ILE A N 1
ATOM 863 C CA . ILE A 1 112 ? 0.011 -7.970 21.877 1.00 71.06 112 ILE A CA 1
ATOM 864 C C . ILE A 1 112 ? -1.303 -8.704 22.198 1.00 71.06 112 ILE A C 1
ATOM 866 O O . ILE A 1 112 ? -2.164 -8.827 21.326 1.00 71.06 112 ILE A O 1
ATOM 870 N N . ALA A 1 113 ? -1.519 -9.110 23.451 1.00 73.12 113 ALA A N 1
ATOM 871 C CA . ALA A 1 113 ? -2.788 -9.697 23.884 1.00 73.12 113 ALA A CA 1
ATOM 872 C C . ALA A 1 113 ? -3.971 -8.722 23.719 1.00 73.12 113 ALA A C 1
ATOM 874 O O . ALA A 1 113 ? -5.058 -9.131 23.310 1.00 73.12 113 ALA A O 1
ATOM 875 N N . ASN A 1 114 ? -3.749 -7.424 23.954 1.00 77.50 114 ASN A N 1
ATOM 876 C CA . ASN A 1 114 ? -4.781 -6.405 23.766 1.00 77.50 114 ASN A CA 1
ATOM 877 C C . ASN A 1 114 ? -5.076 -6.162 22.285 1.00 77.50 114 ASN A C 1
ATOM 879 O O . ASN A 1 114 ? -6.239 -6.021 21.917 1.00 77.50 114 ASN A O 1
ATOM 883 N N . ILE A 1 115 ? -4.051 -6.198 21.428 1.00 79.38 115 ILE A N 1
ATOM 884 C CA . ILE A 1 115 ? -4.225 -6.089 19.972 1.00 79.38 115 ILE A CA 1
ATOM 885 C C . ILE A 1 115 ? -5.075 -7.253 19.459 1.00 79.38 115 ILE A C 1
ATOM 887 O O . ILE A 1 115 ? -6.044 -7.026 18.738 1.00 79.38 115 ILE A O 1
ATOM 891 N N . LYS A 1 116 ? -4.788 -8.488 19.894 1.00 80.19 116 LYS A N 1
ATOM 892 C CA . LYS A 1 116 ? -5.614 -9.654 19.551 1.00 80.19 116 LYS A CA 1
ATOM 893 C C . LYS A 1 116 ? -7.070 -9.465 19.984 1.00 80.19 116 LYS A C 1
ATOM 895 O O . LYS A 1 116 ? -7.976 -9.707 19.195 1.00 80.19 116 LYS A O 1
ATOM 900 N N . ARG A 1 117 ? -7.300 -8.974 21.20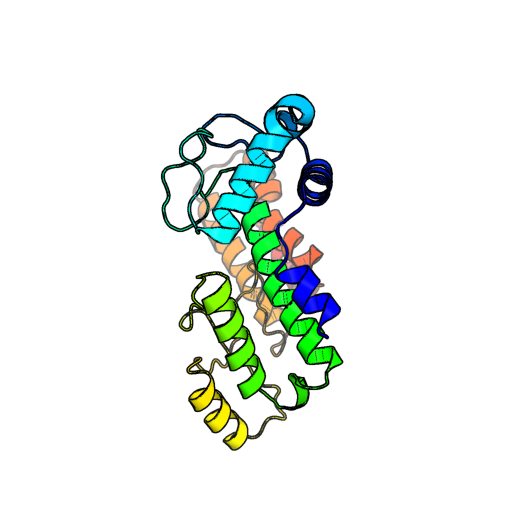5 1.00 81.25 117 ARG A N 1
ATOM 901 C CA . ARG A 1 117 ? -8.653 -8.720 21.722 1.00 81.25 117 ARG A CA 1
ATOM 902 C C . ARG A 1 117 ? -9.406 -7.666 20.906 1.00 81.25 117 ARG A C 1
ATOM 904 O O . ARG A 1 117 ? -10.590 -7.849 20.647 1.00 81.25 117 ARG A O 1
ATOM 911 N N . ILE A 1 118 ? -8.742 -6.581 20.506 1.00 82.25 118 ILE A N 1
ATOM 912 C CA . ILE A 1 118 ? -9.335 -5.520 19.673 1.00 82.25 118 ILE A CA 1
ATOM 913 C C . ILE A 1 118 ? -9.703 -6.066 18.295 1.00 82.25 118 ILE A C 1
ATOM 915 O O . ILE A 1 118 ? -10.809 -5.837 17.818 1.00 82.25 118 ILE A O 1
ATOM 919 N N . LEU A 1 119 ? -8.801 -6.833 17.691 1.00 81.81 119 LEU A N 1
ATOM 920 C CA . LEU A 1 119 ? -9.010 -7.487 16.405 1.00 81.81 119 LEU A CA 1
ATOM 921 C C . LEU A 1 119 ? -10.185 -8.476 16.442 1.00 81.81 119 LEU A C 1
ATOM 923 O O . LEU A 1 119 ? -11.019 -8.476 15.540 1.00 81.81 119 LEU A O 1
ATOM 927 N N . GLU A 1 120 ? -10.304 -9.270 17.506 1.00 82.81 120 GLU A N 1
ATOM 928 C CA . GLU A 1 120 ? -11.454 -10.155 17.712 1.00 82.81 120 GLU A CA 1
ATOM 929 C C . GLU A 1 120 ? -12.754 -9.382 17.958 1.00 82.81 120 GLU A C 1
ATOM 931 O O . GLU A 1 120 ? -13.797 -9.764 17.434 1.00 82.81 120 GLU A O 1
ATOM 936 N N . LEU A 1 121 ? -12.712 -8.305 18.748 1.00 81.94 121 LEU A N 1
ATOM 937 C CA . LEU A 1 121 ? -13.874 -7.454 19.007 1.00 81.94 121 LEU A CA 1
ATOM 938 C C . LEU A 1 121 ? -14.378 -6.818 17.708 1.00 81.94 121 LEU A C 1
ATOM 940 O O . LEU A 1 121 ? -15.570 -6.884 17.415 1.00 81.94 121 LEU A O 1
ATOM 944 N N . TYR A 1 122 ? -13.461 -6.271 16.910 1.00 82.31 122 TYR A N 1
ATOM 945 C CA . TYR A 1 122 ? -13.759 -5.715 15.599 1.00 82.31 122 TYR A CA 1
ATOM 946 C C . TYR A 1 122 ? -14.299 -6.784 14.645 1.00 82.31 122 TYR A C 1
ATOM 948 O O . TYR A 1 122 ? -15.303 -6.550 13.978 1.00 82.31 122 TYR A O 1
ATOM 956 N N . GLY A 1 123 ? -13.700 -7.978 14.611 1.00 80.88 123 GLY A N 1
ATOM 957 C CA . GLY A 1 123 ? -14.182 -9.076 13.772 1.00 80.88 123 GLY A CA 1
ATOM 958 C C . GLY A 1 123 ? -15.587 -9.552 14.154 1.00 80.88 123 GLY A C 1
ATOM 959 O O . GLY A 1 123 ? -16.407 -9.820 13.279 1.00 80.88 123 GLY A O 1
ATOM 960 N N . ARG A 1 124 ? -15.914 -9.587 15.454 1.00 78.19 124 ARG A N 1
ATOM 961 C CA . ARG A 1 124 ? -17.270 -9.908 15.935 1.00 78.19 124 ARG A CA 1
ATOM 962 C C . ARG A 1 124 ? -18.284 -8.814 15.602 1.00 78.19 124 ARG A C 1
ATOM 964 O O . ARG A 1 124 ? -19.409 -9.146 15.252 1.00 78.19 124 ARG A O 1
ATOM 971 N N . ALA A 1 125 ? -17.898 -7.542 15.711 1.00 72.31 125 ALA A N 1
ATOM 972 C CA . ALA A 1 125 ? -18.785 -6.409 15.447 1.00 72.31 125 ALA A CA 1
ATOM 973 C C . ALA A 1 125 ? -19.030 -6.181 13.944 1.00 72.31 125 ALA A C 1
ATOM 975 O O . ALA A 1 125 ? -20.158 -5.937 13.537 1.00 72.31 125 ALA A O 1
ATOM 976 N N . SER A 1 126 ? -17.985 -6.284 13.119 1.00 75.19 126 SER A N 1
ATOM 977 C CA . SER A 1 126 ? -18.050 -6.038 11.669 1.00 75.19 126 SER A CA 1
ATOM 978 C C . SER A 1 126 ? -18.411 -7.279 10.845 1.00 75.19 126 SER A C 1
ATOM 980 O O . SER A 1 126 ? -18.739 -7.166 9.666 1.00 75.19 126 SER A O 1
ATOM 982 N N . GLY A 1 127 ? -18.284 -8.480 11.420 1.00 75.25 127 GLY A N 1
ATOM 983 C CA . GLY A 1 127 ? -18.369 -9.743 10.681 1.00 75.25 127 GLY A CA 1
ATOM 984 C C . GLY A 1 127 ? -17.182 -9.999 9.740 1.00 75.25 127 GLY A C 1
ATOM 985 O O . GLY A 1 127 ? -17.210 -10.971 8.981 1.00 75.25 127 GLY A O 1
ATOM 986 N N . GLN A 1 128 ? -16.148 -9.149 9.766 1.00 76.25 128 GLN A N 1
ATOM 987 C CA . GLN A 1 128 ? -14.933 -9.312 8.969 1.00 76.25 128 GLN A CA 1
ATOM 988 C C . GLN A 1 128 ? -13.964 -10.289 9.643 1.00 76.25 128 GLN A C 1
ATOM 990 O O . GLN A 1 128 ? -13.791 -10.298 10.861 1.00 76.25 128 GLN A O 1
ATOM 995 N N . LEU A 1 129 ? -13.295 -11.110 8.832 1.00 77.19 129 LEU A N 1
ATOM 996 C CA . LEU A 1 129 ? -12.294 -12.066 9.297 1.00 77.19 129 LEU A CA 1
ATOM 997 C C . LEU A 1 129 ? -10.896 -11.619 8.882 1.00 77.19 129 LEU A C 1
ATOM 999 O O . LEU A 1 129 ? -10.672 -11.164 7.760 1.00 77.19 129 LEU A O 1
ATOM 1003 N N . ILE A 1 130 ? -9.943 -11.798 9.791 1.00 77.75 130 ILE A N 1
ATOM 1004 C CA . ILE A 1 130 ? -8.537 -11.499 9.537 1.00 77.75 130 ILE A CA 1
ATOM 1005 C C . ILE A 1 130 ? -7.932 -12.643 8.743 1.00 77.75 130 ILE A C 1
ATOM 1007 O O . ILE A 1 130 ? -8.072 -13.817 9.088 1.00 77.75 130 ILE A O 1
ATOM 1011 N N . ASN A 1 131 ? -7.217 -12.292 7.681 1.00 80.94 131 ASN A N 1
ATOM 1012 C CA . ASN A 1 131 ? -6.463 -13.265 6.916 1.00 80.94 131 ASN A CA 1
ATOM 1013 C C . ASN A 1 131 ? -5.086 -13.489 7.555 1.00 80.94 131 ASN A C 1
ATOM 1015 O O . ASN A 1 131 ? -4.105 -12.860 7.163 1.00 80.94 131 ASN A O 1
ATOM 1019 N N . TYR A 1 132 ? -5.013 -14.429 8.498 1.00 76.00 132 TYR A N 1
ATOM 1020 C CA . TYR A 1 132 ? -3.770 -14.790 9.191 1.00 76.00 132 TYR A CA 1
ATOM 1021 C C . TYR A 1 132 ? -2.659 -15.305 8.265 1.00 76.00 132 TYR A C 1
ATOM 1023 O O . TYR A 1 132 ? -1.490 -15.204 8.618 1.00 76.00 132 TYR A O 1
ATOM 1031 N N . ALA A 1 133 ? -2.996 -15.813 7.073 1.00 71.69 133 ALA A N 1
ATOM 1032 C CA . ALA A 1 133 ? -2.001 -16.239 6.088 1.00 71.69 133 ALA A CA 1
ATOM 1033 C C . ALA A 1 133 ? -1.329 -15.055 5.370 1.00 71.69 133 ALA A C 1
ATOM 1035 O O . ALA A 1 133 ? -0.197 -15.183 4.911 1.00 71.69 133 ALA A O 1
ATOM 1036 N N . LYS A 1 134 ? -2.018 -13.909 5.267 1.00 74.94 134 LYS A N 1
ATOM 1037 C CA . LYS A 1 134 ? -1.467 -12.656 4.721 1.00 74.94 134 LYS A CA 1
ATOM 1038 C C . LYS A 1 134 ? -0.899 -11.736 5.800 1.00 74.94 134 LYS A C 1
ATOM 1040 O O . LYS A 1 134 ? -0.112 -10.850 5.486 1.00 74.94 134 LYS A O 1
ATOM 1045 N N . SER A 1 135 ? -1.312 -11.910 7.052 1.00 77.62 135 SER A N 1
ATOM 1046 C CA . SER A 1 135 ? -0.738 -11.184 8.178 1.00 77.62 135 SER A CA 1
ATOM 1047 C C . SER A 1 135 ? 0.678 -11.684 8.457 1.00 77.62 135 SER A C 1
ATOM 1049 O O . SER A 1 135 ? 0.924 -12.885 8.512 1.00 77.62 135 SER A O 1
ATOM 1051 N N . CYS A 1 136 ? 1.605 -10.757 8.676 1.00 73.50 136 CYS A N 1
ATOM 1052 C CA . CYS A 1 136 ? 2.945 -11.048 9.167 1.00 73.50 136 CYS A CA 1
ATOM 1053 C C . CYS A 1 136 ? 3.275 -10.097 10.320 1.00 73.50 136 CYS A C 1
ATOM 1055 O O . CYS A 1 136 ? 2.757 -8.979 10.397 1.00 73.50 136 CYS A O 1
ATOM 1057 N N . CYS A 1 137 ? 4.116 -10.555 11.242 1.00 72.69 137 CYS A N 1
ATOM 1058 C CA . CYS A 1 137 ? 4.653 -9.719 12.307 1.00 72.69 137 CYS A CA 1
ATOM 1059 C C . CYS A 1 137 ? 6.170 -9.647 12.170 1.00 72.69 137 CYS A C 1
ATOM 1061 O O . CYS A 1 137 ? 6.828 -10.664 11.949 1.00 72.69 137 CYS A O 1
ATOM 1063 N N . PHE A 1 138 ? 6.710 -8.444 12.344 1.00 70.50 138 PHE A N 1
ATOM 1064 C CA . PHE A 1 138 ? 8.136 -8.167 12.238 1.00 70.50 138 PHE A CA 1
ATOM 1065 C C . PHE A 1 138 ? 8.685 -7.580 13.534 1.00 70.50 138 PHE A C 1
ATOM 1067 O O . PHE A 1 138 ? 8.021 -6.792 14.211 1.00 70.50 138 PHE A O 1
ATOM 1074 N N . SER A 1 139 ? 9.923 -7.952 13.860 1.00 64.50 139 SER A N 1
ATOM 1075 C CA . SER A 1 139 ? 10.670 -7.410 14.996 1.00 64.50 139 SER A CA 1
ATOM 1076 C C . SER A 1 139 ? 11.679 -6.371 14.608 1.00 64.50 139 SER A C 1
ATOM 1078 O O . SER A 1 139 ? 12.484 -6.598 13.710 1.00 64.50 139 SER A O 1
ATOM 1080 N N . SER A 1 140 ? 11.810 -5.363 15.465 1.00 69.38 140 SER A N 1
ATOM 1081 C CA . SER A 1 140 ? 13.077 -4.653 15.571 1.00 69.38 140 SER A CA 1
ATOM 1082 C C . SER A 1 140 ? 14.176 -5.579 16.109 1.00 69.38 140 SER A C 1
ATOM 1084 O O . SER A 1 140 ? 13.931 -6.461 16.940 1.00 69.38 140 SER A O 1
ATOM 1086 N N . SER A 1 141 ? 15.412 -5.320 15.684 1.00 66.00 141 SER A N 1
ATOM 1087 C CA . SER A 1 141 ? 16.631 -6.052 16.061 1.00 66.00 141 SER A CA 1
ATOM 1088 C C . SER A 1 141 ? 16.892 -6.123 17.573 1.00 66.00 141 SER A C 1
ATOM 1090 O O . SER A 1 141 ? 17.760 -6.869 18.009 1.00 66.00 141 SER A O 1
ATOM 1092 N N . ASN A 1 142 ? 16.155 -5.346 18.371 1.00 66.50 142 ASN A N 1
ATOM 1093 C CA . ASN A 1 142 ? 16.286 -5.247 19.822 1.00 66.50 142 ASN A CA 1
ATOM 1094 C C . ASN A 1 142 ? 15.328 -6.183 20.591 1.00 66.50 142 ASN A C 1
ATOM 1096 O O . ASN A 1 142 ? 15.247 -6.131 21.815 1.00 66.50 142 ASN A O 1
ATOM 1100 N N . THR A 1 143 ? 14.544 -7.011 19.894 1.00 70.19 143 THR A N 1
ATOM 1101 C CA . THR A 1 143 ? 13.547 -7.874 20.544 1.00 70.19 143 THR A CA 1
ATOM 1102 C C . THR A 1 143 ? 14.115 -9.264 20.828 1.00 70.19 143 THR A C 1
ATOM 1104 O O . THR A 1 143 ? 14.577 -9.954 19.921 1.00 70.19 143 THR A O 1
ATOM 1107 N N . THR A 1 144 ? 14.037 -9.713 22.081 1.00 71.44 144 THR A N 1
ATOM 1108 C CA . THR A 1 144 ? 14.501 -11.039 22.518 1.00 71.44 144 THR A CA 1
ATOM 1109 C C . THR A 1 144 ? 13.656 -12.170 21.924 1.00 71.44 144 THR A C 1
ATOM 1111 O O . THR A 1 144 ? 12.430 -12.075 21.849 1.00 71.44 144 THR A O 1
ATOM 1114 N N . ALA A 1 145 ? 14.297 -13.289 21.563 1.00 71.56 145 ALA A N 1
ATOM 1115 C CA . ALA A 1 145 ? 13.634 -14.455 20.961 1.00 71.56 145 ALA A CA 1
ATOM 1116 C C . ALA A 1 145 ? 12.493 -15.029 21.826 1.00 71.56 145 ALA A C 1
ATOM 1118 O O . ALA A 1 145 ? 11.475 -15.464 21.295 1.00 71.56 145 ALA A O 1
ATOM 1119 N N . HIS A 1 146 ? 12.626 -14.958 23.153 1.00 76.56 146 HIS A N 1
ATOM 1120 C CA . HIS A 1 146 ? 11.603 -15.408 24.100 1.00 76.56 146 HIS A CA 1
ATOM 1121 C C . HIS A 1 146 ? 10.307 -14.584 24.023 1.00 76.56 146 HIS A C 1
ATOM 1123 O O . HIS A 1 146 ? 9.209 -15.122 24.151 1.00 76.56 146 HIS A O 1
ATOM 1129 N N . VAL A 1 147 ? 10.414 -13.270 23.785 1.00 73.88 147 VAL A N 1
ATOM 1130 C CA . VAL A 1 147 ? 9.230 -12.429 23.574 1.00 73.88 147 VAL A CA 1
ATOM 1131 C C . VAL A 1 147 ? 8.523 -12.895 22.305 1.00 73.88 147 VAL A C 1
ATOM 1133 O O . VAL A 1 147 ? 7.323 -13.128 22.350 1.00 73.88 147 VAL A O 1
ATOM 1136 N N . TRP A 1 148 ? 9.262 -13.145 21.220 1.00 70.31 148 TRP A N 1
ATOM 1137 C CA . TRP A 1 148 ? 8.695 -13.607 19.948 1.00 70.31 148 TRP A CA 1
ATOM 1138 C C . TRP A 1 148 ? 7.975 -14.934 20.002 1.00 70.31 148 TRP A C 1
ATOM 1140 O O . TRP A 1 148 ? 6.924 -15.056 19.380 1.00 70.31 148 TRP A O 1
ATOM 1150 N N . ASP A 1 149 ? 8.513 -15.910 20.722 1.00 76.38 149 ASP A N 1
ATOM 1151 C CA . ASP A 1 149 ? 7.852 -17.205 20.837 1.00 76.38 149 ASP A CA 1
ATOM 1152 C C . ASP A 1 149 ? 6.481 -17.051 21.514 1.00 76.38 149 ASP A C 1
ATOM 1154 O O . ASP A 1 149 ? 5.458 -17.517 21.008 1.00 76.38 149 ASP A O 1
ATOM 1158 N N . ARG A 1 150 ? 6.423 -16.217 22.561 1.00 75.06 150 ARG A N 1
ATOM 1159 C CA . ARG A 1 150 ? 5.163 -15.819 23.198 1.00 75.06 150 ARG A CA 1
ATOM 1160 C C . ARG A 1 150 ? 4.226 -15.076 22.234 1.00 75.06 150 ARG A C 1
ATOM 1162 O O . ARG A 1 150 ? 3.018 -15.297 22.275 1.00 75.06 150 ARG A O 1
ATOM 1169 N N . LEU A 1 151 ? 4.751 -14.208 21.363 1.00 74.62 151 LEU A N 1
ATOM 1170 C CA . LEU A 1 151 ? 3.948 -13.475 20.368 1.00 74.62 151 LEU A CA 1
ATOM 1171 C C . LEU A 1 151 ? 3.364 -14.393 19.293 1.00 74.62 151 LEU A C 1
ATOM 1173 O O . LEU A 1 151 ? 2.187 -14.267 18.959 1.00 74.62 151 LEU A O 1
ATOM 1177 N N . SER A 1 152 ? 4.179 -15.314 18.784 1.00 73.56 152 SER A N 1
ATOM 1178 C CA . SER A 1 152 ? 3.796 -16.301 17.775 1.00 73.56 152 SER A CA 1
ATOM 1179 C C . SER A 1 152 ? 2.667 -17.193 18.292 1.00 73.56 152 SER A C 1
ATOM 1181 O O . SER A 1 152 ? 1.644 -17.356 17.626 1.00 73.56 152 SER A O 1
ATOM 1183 N N . GLN A 1 153 ? 2.792 -17.676 19.534 1.00 76.50 153 GLN A N 1
ATOM 1184 C CA . GLN A 1 153 ? 1.760 -18.479 20.194 1.00 76.50 153 GLN A CA 1
ATOM 1185 C C . GLN A 1 153 ? 0.458 -17.694 20.414 1.00 76.50 153 GLN A C 1
ATOM 1187 O O . GLN A 1 153 ? -0.631 -18.228 20.213 1.00 76.50 153 GLN A O 1
ATOM 1192 N N . LEU A 1 154 ? 0.549 -16.414 20.792 1.00 73.44 154 LEU A N 1
ATOM 1193 C CA . LEU A 1 154 ? -0.627 -15.573 21.033 1.00 73.44 154 LEU A CA 1
ATOM 1194 C C . LEU A 1 154 ? -1.370 -15.213 19.745 1.00 73.44 154 LEU A C 1
ATOM 1196 O O . LEU A 1 154 ? -2.593 -15.333 19.710 1.00 73.44 154 LEU A O 1
ATOM 1200 N N . LEU A 1 155 ? -0.672 -14.745 18.710 1.00 71.44 155 LEU A N 1
ATOM 1201 C CA . LEU A 1 155 ? -1.300 -14.211 17.497 1.00 71.44 155 LEU A CA 1
ATOM 1202 C C . LEU A 1 155 ? -1.551 -15.259 16.412 1.00 71.44 155 LEU A C 1
ATOM 1204 O O . LEU A 1 155 ? -2.362 -14.998 15.529 1.00 71.44 155 LEU A O 1
ATOM 1208 N N . SER A 1 156 ? -0.876 -16.412 16.461 1.00 71.44 156 SER A N 1
ATOM 1209 C CA . SER A 1 156 ? -0.909 -17.420 15.388 1.00 71.44 156 SER A CA 1
ATOM 1210 C C . SER A 1 156 ? -0.519 -16.846 14.014 1.00 71.44 156 SER A C 1
ATOM 1212 O O . SER A 1 156 ? -0.974 -17.322 12.977 1.00 71.44 156 SER A O 1
ATOM 1214 N N . ILE A 1 157 ? 0.313 -15.798 14.005 1.00 77.81 157 ILE A N 1
ATOM 1215 C CA . ILE A 1 157 ? 0.808 -15.122 12.801 1.00 77.81 157 ILE A CA 1
ATOM 1216 C C . ILE A 1 157 ? 2.220 -15.621 12.492 1.00 77.81 157 ILE A C 1
ATOM 1218 O O . ILE A 1 157 ? 3.051 -15.761 13.391 1.00 77.81 157 ILE A O 1
ATOM 1222 N N . ARG A 1 158 ? 2.505 -15.867 11.208 1.00 71.31 158 ARG A N 1
ATOM 1223 C CA . ARG A 1 158 ? 3.817 -16.333 10.752 1.00 71.31 158 ARG A CA 1
ATOM 1224 C C . ARG A 1 158 ? 4.896 -15.284 11.038 1.00 71.31 158 ARG A C 1
ATOM 1226 O O . ARG A 1 158 ? 4.729 -14.100 10.740 1.00 71.31 158 ARG A O 1
ATOM 1233 N N . ARG A 1 159 ? 6.035 -15.745 11.561 1.00 70.31 159 ARG A N 1
ATOM 1234 C CA . ARG A 1 159 ? 7.270 -14.959 11.601 1.00 70.31 159 ARG A CA 1
ATOM 1235 C C . AR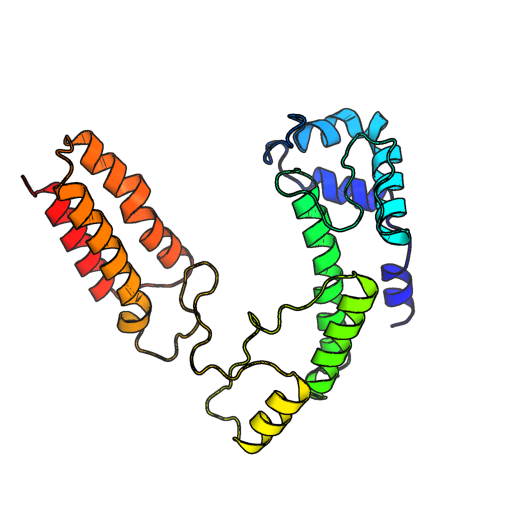G A 1 159 ? 7.857 -14.908 10.199 1.00 70.31 159 ARG A C 1
ATOM 1237 O O . ARG A 1 159 ? 8.195 -15.954 9.647 1.00 70.31 159 ARG A O 1
ATOM 1244 N N . ASP A 1 160 ? 8.023 -13.704 9.677 1.00 67.50 160 ASP A N 1
ATOM 1245 C CA . ASP A 1 160 ? 8.785 -13.483 8.457 1.00 67.50 160 ASP A CA 1
ATOM 1246 C C . ASP A 1 160 ? 9.995 -12.595 8.756 1.00 67.50 160 ASP A C 1
ATOM 1248 O O . ASP A 1 160 ? 9.968 -11.736 9.641 1.00 67.50 160 ASP A O 1
ATOM 1252 N N . THR A 1 161 ? 11.092 -12.859 8.056 1.00 63.97 161 THR A N 1
ATOM 1253 C CA . THR A 1 161 ? 12.267 -11.985 8.059 1.00 63.97 161 THR A CA 1
ATOM 1254 C C . THR A 1 161 ? 12.068 -10.802 7.127 1.00 63.97 161 THR A C 1
ATOM 1256 O O . THR A 1 161 ? 12.781 -9.809 7.273 1.00 63.97 161 THR A O 1
ATOM 1259 N N . HIS A 1 162 ? 11.109 -10.914 6.201 1.00 64.44 162 HIS A N 1
ATOM 1260 C CA . HIS A 1 162 ? 10.771 -9.878 5.249 1.00 64.44 162 HIS A CA 1
ATOM 1261 C C . HIS A 1 162 ? 9.307 -9.446 5.367 1.00 64.44 162 HIS A C 1
ATOM 1263 O O . HIS A 1 162 ? 8.404 -10.272 5.269 1.00 64.44 162 HIS A O 1
ATOM 1269 N N . LEU A 1 163 ? 9.053 -8.146 5.534 1.00 67.56 163 LEU A N 1
ATOM 1270 C CA . LEU A 1 163 ? 7.706 -7.563 5.572 1.00 67.56 163 LEU A CA 1
ATOM 1271 C C . LEU A 1 163 ? 7.011 -7.579 4.194 1.00 67.56 163 LEU A C 1
ATOM 1273 O O . LEU A 1 163 ? 5.838 -7.231 4.072 1.00 67.56 163 LEU A O 1
ATOM 1277 N N . GLY A 1 164 ? 7.727 -8.010 3.152 1.00 71.44 164 GLY A N 1
ATOM 1278 C CA . GLY A 1 164 ? 7.209 -8.122 1.795 1.00 71.44 164 GLY A CA 1
ATOM 1279 C C . GLY A 1 164 ? 6.997 -6.761 1.131 1.00 71.44 164 GLY A C 1
ATOM 1280 O O . GLY A 1 164 ? 7.638 -5.762 1.474 1.00 71.44 164 GLY A O 1
ATOM 1281 N N . ASN A 1 165 ? 6.104 -6.739 0.138 1.00 73.44 165 ASN A N 1
ATOM 1282 C CA . ASN A 1 165 ? 5.761 -5.532 -0.608 1.00 73.44 165 ASN A CA 1
ATOM 1283 C C . ASN A 1 165 ? 4.447 -4.942 -0.095 1.00 73.44 165 ASN A C 1
ATOM 1285 O O . ASN A 1 165 ? 3.414 -5.612 -0.096 1.00 73.44 165 ASN A O 1
ATOM 1289 N N . TYR A 1 166 ? 4.472 -3.658 0.239 1.00 76.19 166 TYR A N 1
ATOM 1290 C CA . TYR A 1 166 ? 3.295 -2.859 0.532 1.00 76.19 166 TYR A CA 1
ATOM 1291 C C . TYR A 1 166 ? 3.053 -1.884 -0.618 1.00 76.19 166 TYR A C 1
ATOM 1293 O O . TYR A 1 166 ? 3.932 -1.100 -0.973 1.00 76.19 166 TYR A O 1
ATOM 1301 N N . LEU A 1 167 ? 1.874 -1.970 -1.242 1.00 76.25 167 LEU A N 1
ATOM 1302 C CA . LEU A 1 167 ? 1.498 -1.163 -2.414 1.00 76.25 167 LEU A CA 1
ATOM 1303 C C . LEU A 1 167 ? 2.535 -1.211 -3.558 1.00 76.25 167 LEU A C 1
ATOM 1305 O O . LEU A 1 167 ? 2.759 -0.236 -4.264 1.00 76.25 167 LEU A O 1
ATOM 1309 N N . GLY A 1 168 ? 3.188 -2.361 -3.747 1.00 72.00 168 GLY A N 1
ATOM 1310 C CA . GLY A 1 168 ? 4.198 -2.547 -4.795 1.00 72.00 168 GLY A CA 1
ATOM 1311 C C . GLY A 1 168 ? 5.588 -1.992 -4.462 1.00 72.00 168 GLY A C 1
ATOM 1312 O O . GLY A 1 168 ? 6.489 -2.103 -5.297 1.00 72.00 168 GLY A O 1
ATOM 1313 N N . LEU A 1 169 ? 5.783 -1.451 -3.255 1.00 78.56 169 LEU A N 1
ATOM 1314 C CA . LEU A 1 169 ? 7.082 -1.042 -2.729 1.00 78.56 169 LEU A CA 1
ATOM 1315 C C . LEU A 1 169 ? 7.525 -1.983 -1.601 1.00 78.56 169 LEU A C 1
ATOM 1317 O O . LEU A 1 169 ? 6.710 -2.346 -0.752 1.00 78.56 169 LEU A O 1
ATOM 1321 N N . PRO A 1 170 ? 8.805 -2.373 -1.542 1.00 78.12 170 PRO A N 1
ATOM 1322 C CA . PRO A 1 170 ? 9.303 -3.183 -0.442 1.00 78.12 170 PRO A CA 1
ATOM 1323 C C . PRO A 1 170 ? 9.231 -2.383 0.853 1.00 78.12 170 PRO A C 1
ATOM 1325 O O . PRO A 1 170 ? 9.659 -1.228 0.900 1.00 78.12 170 PRO A O 1
ATOM 1328 N N . THR A 1 171 ? 8.710 -2.994 1.913 1.00 74.25 171 THR A N 1
ATOM 1329 C CA . THR A 1 171 ? 8.620 -2.320 3.216 1.00 74.25 171 THR A CA 1
ATOM 1330 C C . THR A 1 171 ? 9.885 -2.513 4.058 1.00 74.25 171 THR A C 1
ATOM 1332 O O . THR A 1 171 ? 10.180 -1.700 4.934 1.00 74.25 171 THR A O 1
ATOM 1335 N N . ASP A 1 172 ? 10.705 -3.521 3.739 1.00 68.75 172 ASP A N 1
ATOM 1336 C CA . ASP A 1 172 ? 12.003 -3.730 4.382 1.00 68.75 172 ASP A CA 1
ATOM 1337 C C . ASP A 1 172 ? 13.079 -2.801 3.821 1.00 68.75 172 ASP A C 1
ATOM 1339 O O . ASP A 1 172 ? 13.777 -3.103 2.852 1.00 68.75 172 ASP A O 1
ATOM 1343 N N . LEU A 1 173 ? 13.284 -1.678 4.500 1.00 65.25 173 LEU A N 1
ATOM 1344 C CA . LEU A 1 173 ? 14.400 -0.765 4.235 1.00 65.25 173 LEU A CA 1
ATOM 1345 C C . LEU A 1 173 ? 15.669 -1.122 5.030 1.00 65.25 173 LEU A C 1
ATOM 1347 O O . LEU A 1 173 ? 16.610 -0.332 5.079 1.00 65.25 173 LEU A O 1
ATOM 1351 N N . SER A 1 174 ? 15.702 -2.296 5.671 1.00 58.94 174 SER A N 1
ATOM 1352 C CA . SER A 1 174 ? 16.841 -2.757 6.479 1.00 58.94 174 SER A CA 1
ATOM 1353 C C . SER A 1 174 ? 18.072 -3.082 5.628 1.00 58.94 174 SER A C 1
ATOM 1355 O O . SER A 1 174 ? 19.205 -2.968 6.094 1.00 58.94 174 SER A O 1
ATOM 1357 N N . GLN A 1 175 ? 17.859 -3.461 4.366 1.00 66.94 175 GLN A N 1
ATOM 1358 C CA . GLN A 1 175 ? 18.926 -3.684 3.399 1.00 66.94 175 GLN A CA 1
ATOM 1359 C C . GLN A 1 175 ? 19.327 -2.382 2.695 1.00 66.94 175 GLN A C 1
ATOM 1361 O O . GLN A 1 175 ? 18.628 -1.370 2.722 1.00 66.94 175 GLN A O 1
ATOM 1366 N N . THR A 1 176 ? 20.472 -2.397 2.008 1.00 70.50 176 THR A N 1
ATOM 1367 C CA . THR A 1 176 ? 20.918 -1.254 1.203 1.00 70.50 176 THR A CA 1
ATOM 1368 C C . THR A 1 176 ? 19.828 -0.850 0.209 1.00 70.50 176 THR A C 1
ATOM 1370 O O . THR A 1 176 ? 19.398 -1.682 -0.588 1.00 70.50 176 THR A O 1
ATOM 1373 N N . ARG A 1 177 ? 19.445 0.436 0.189 1.00 74.62 177 ARG A N 1
ATOM 1374 C CA . ARG A 1 177 ? 18.388 0.978 -0.692 1.00 74.62 177 ARG A CA 1
ATOM 1375 C C . ARG A 1 177 ? 18.501 0.509 -2.148 1.00 74.62 177 ARG A C 1
ATOM 1377 O O . ARG A 1 177 ? 17.497 0.242 -2.785 1.00 74.62 177 ARG A O 1
ATOM 1384 N N . TYR A 1 178 ? 19.715 0.351 -2.672 1.00 80.75 178 TYR A N 1
ATOM 1385 C CA . TYR A 1 178 ? 19.923 -0.176 -4.023 1.00 80.75 178 TYR A CA 1
ATOM 1386 C C . TYR A 1 178 ? 19.424 -1.621 -4.209 1.00 80.75 178 TYR A C 1
ATOM 1388 O O . TYR A 1 178 ? 18.766 -1.899 -5.203 1.00 80.75 178 TYR A O 1
ATOM 1396 N N . LYS A 1 179 ? 19.712 -2.530 -3.265 1.00 77.31 179 LYS A N 1
ATOM 1397 C CA . LYS A 1 179 ? 19.254 -3.931 -3.326 1.00 77.31 179 LYS A CA 1
ATOM 1398 C C . LYS A 1 179 ? 17.740 -4.023 -3.194 1.00 77.31 179 LYS A C 1
ATOM 1400 O O . LYS A 1 179 ? 17.108 -4.777 -3.914 1.00 77.31 179 LYS A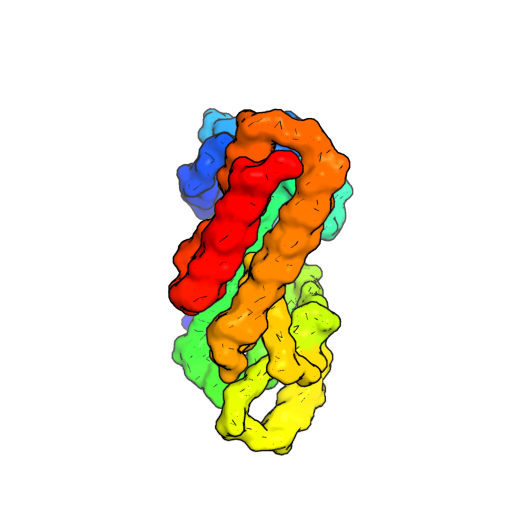 O 1
ATOM 1405 N N . VAL A 1 180 ? 17.169 -3.205 -2.313 1.00 79.81 180 VAL A N 1
ATOM 1406 C CA . VAL A 1 180 ? 15.719 -3.135 -2.109 1.00 79.81 180 VAL A CA 1
ATOM 1407 C C . VAL A 1 180 ? 15.007 -2.745 -3.403 1.00 79.81 180 VAL A C 1
ATOM 1409 O O . VAL A 1 180 ? 13.996 -3.331 -3.754 1.00 79.81 180 VAL A O 1
ATOM 1412 N N . PHE A 1 181 ? 15.565 -1.795 -4.151 1.00 82.94 181 PHE A N 1
ATOM 1413 C CA . PHE A 1 181 ? 14.954 -1.253 -5.361 1.00 82.94 181 PHE A CA 1
ATOM 1414 C C . PHE A 1 181 ? 15.445 -1.897 -6.669 1.00 82.94 181 PHE A C 1
ATOM 1416 O O . PHE A 1 181 ? 15.040 -1.461 -7.748 1.00 82.94 181 PHE A O 1
ATOM 1423 N N . SER A 1 182 ? 16.279 -2.944 -6.614 1.00 83.50 182 SER A N 1
ATOM 1424 C CA . SER A 1 182 ? 16.806 -3.586 -7.826 1.00 83.50 182 SER A CA 1
ATOM 1425 C C . SER A 1 182 ? 15.722 -4.291 -8.641 1.00 83.50 182 SER A C 1
ATOM 1427 O O . SER A 1 182 ? 15.822 -4.320 -9.862 1.00 83.50 182 SER A O 1
ATOM 1429 N N . TYR A 1 183 ? 14.636 -4.752 -8.011 1.00 84.12 183 TYR A N 1
ATOM 1430 C CA . TYR A 1 183 ? 13.507 -5.366 -8.723 1.00 84.12 183 TYR A CA 1
ATOM 1431 C C . TYR A 1 183 ? 12.886 -4.434 -9.778 1.00 84.12 183 TYR A C 1
ATOM 1433 O O . TYR A 1 183 ? 12.361 -4.908 -10.782 1.00 84.12 183 TYR A O 1
ATOM 1441 N N . MET A 1 184 ? 12.954 -3.107 -9.589 1.00 84.50 184 MET A N 1
ATOM 1442 C CA . MET A 1 184 ? 12.463 -2.150 -10.588 1.00 84.50 184 MET A CA 1
ATOM 1443 C C . MET A 1 184 ? 13.310 -2.180 -11.857 1.00 84.50 184 MET A C 1
ATOM 1445 O O . MET A 1 184 ? 12.781 -2.038 -12.956 1.00 84.50 184 MET A O 1
ATOM 1449 N N . LYS A 1 185 ? 14.621 -2.396 -11.709 1.00 86.94 185 LYS A N 1
ATOM 1450 C CA . LYS A 1 185 ? 15.535 -2.577 -12.835 1.00 86.94 185 LYS A CA 1
ATOM 1451 C C . LYS A 1 185 ? 15.194 -3.855 -13.594 1.00 86.94 185 LYS A C 1
ATOM 1453 O O . LYS A 1 185 ? 15.080 -3.812 -14.814 1.00 86.94 185 LYS A O 1
ATOM 1458 N N . ASP A 1 186 ? 14.995 -4.955 -12.874 1.00 87.31 186 ASP A N 1
ATOM 1459 C CA . ASP A 1 186 ? 14.692 -6.259 -13.471 1.00 87.31 186 ASP A CA 1
ATOM 1460 C C . ASP A 1 186 ? 13.324 -6.252 -14.169 1.00 87.31 186 ASP A C 1
ATOM 1462 O O . ASP A 1 186 ? 13.191 -6.731 -15.294 1.00 87.31 186 ASP A O 1
ATOM 1466 N N . GLY A 1 187 ? 12.323 -5.618 -13.551 1.00 86.12 187 GLY A N 1
ATOM 1467 C CA . GLY A 1 187 ? 10.998 -5.436 -14.138 1.00 86.12 187 GLY A CA 1
ATOM 1468 C C . GLY A 1 187 ? 11.008 -4.540 -15.376 1.00 86.12 187 GLY A C 1
ATOM 1469 O O . GLY A 1 187 ? 10.315 -4.841 -16.348 1.00 86.12 187 GLY A O 1
ATOM 1470 N N . LEU A 1 188 ? 11.804 -3.463 -15.377 1.00 86.44 188 LEU A N 1
ATOM 1471 C CA . LEU A 1 188 ? 11.964 -2.634 -16.571 1.00 86.44 188 LEU A CA 1
ATOM 1472 C C . LEU A 1 188 ? 12.678 -3.414 -17.677 1.00 86.44 188 LEU A C 1
ATOM 1474 O O . LEU A 1 188 ? 12.213 -3.384 -18.809 1.00 86.44 188 LEU A O 1
ATOM 1478 N N . ARG A 1 189 ? 13.731 -4.167 -17.344 1.00 86.69 189 ARG A N 1
ATOM 1479 C CA . ARG A 1 189 ? 14.475 -4.994 -18.298 1.00 86.69 189 ARG A CA 1
ATOM 1480 C C . ARG A 1 189 ? 13.595 -6.045 -18.977 1.00 86.69 189 ARG A C 1
ATOM 1482 O O . ARG A 1 189 ? 13.602 -6.143 -20.196 1.00 86.69 189 ARG A O 1
ATOM 1489 N N . GLY A 1 190 ? 12.775 -6.770 -18.215 1.00 84.88 190 GLY A N 1
ATOM 1490 C CA . GLY A 1 190 ? 11.842 -7.742 -18.797 1.00 84.88 190 GLY A CA 1
ATOM 1491 C C . GLY A 1 190 ? 10.862 -7.105 -19.790 1.00 84.88 190 GLY A C 1
ATOM 1492 O O . GLY A 1 190 ? 10.554 -7.693 -20.823 1.00 84.88 190 GLY A O 1
ATOM 1493 N N . LYS A 1 191 ? 10.415 -5.870 -19.521 1.00 84.06 191 LYS A N 1
ATOM 1494 C CA . LYS A 1 191 ? 9.564 -5.114 -20.452 1.00 84.06 191 LYS A CA 1
ATOM 1495 C C . LYS A 1 191 ? 10.339 -4.600 -21.663 1.00 84.06 191 LYS A C 1
ATOM 1497 O O . LYS A 1 191 ? 9.827 -4.688 -22.770 1.00 84.06 191 LYS A O 1
ATOM 1502 N N . THR A 1 192 ? 11.551 -4.073 -21.467 1.00 81.06 192 THR A N 1
ATOM 1503 C CA . THR A 1 192 ? 12.378 -3.559 -22.567 1.00 81.06 192 THR A CA 1
ATOM 1504 C C . THR A 1 192 ? 12.754 -4.660 -23.544 1.00 81.06 192 THR A C 1
ATOM 1506 O O . THR A 1 192 ? 12.704 -4.446 -24.749 1.00 81.06 192 THR A O 1
ATOM 1509 N N . ASP A 1 193 ? 13.081 -5.842 -23.026 1.00 80.81 193 ASP A N 1
ATOM 1510 C CA . ASP A 1 193 ? 13.451 -6.993 -23.842 1.00 80.81 193 ASP A CA 1
ATOM 1511 C C . ASP A 1 193 ? 12.237 -7.466 -24.661 1.00 80.81 193 ASP A C 1
ATOM 1513 O O . ASP A 1 193 ? 12.344 -7.598 -25.877 1.00 80.81 193 ASP A O 1
ATOM 1517 N N . GLY A 1 194 ? 11.051 -7.565 -24.046 1.00 81.56 194 GLY A N 1
ATOM 1518 C CA . GLY A 1 194 ? 9.816 -7.901 -24.765 1.00 81.56 194 GLY A CA 1
ATOM 1519 C C . GLY A 1 194 ? 9.354 -6.843 -25.778 1.00 81.56 194 GLY A C 1
ATOM 1520 O O . GLY A 1 194 ? 8.700 -7.173 -26.761 1.00 81.56 194 GLY A O 1
ATOM 1521 N N . TRP A 1 195 ? 9.690 -5.564 -25.583 1.00 80.69 195 TRP A N 1
ATOM 1522 C CA . TRP A 1 195 ? 9.378 -4.509 -26.556 1.00 80.69 195 TRP A CA 1
ATOM 1523 C C . TRP A 1 195 ? 10.353 -4.446 -27.719 1.00 80.69 195 TRP A C 1
ATOM 1525 O O . TRP A 1 195 ? 9.954 -3.997 -28.783 1.00 80.69 195 TRP A O 1
ATOM 1535 N N . ASN A 1 196 ? 11.599 -4.888 -27.548 1.00 72.25 196 ASN A N 1
ATOM 1536 C CA . ASN A 1 196 ? 12.531 -5.003 -28.669 1.00 72.25 196 ASN A CA 1
ATOM 1537 C C . ASN A 1 196 ? 12.094 -6.084 -29.667 1.00 72.25 196 ASN A C 1
ATOM 1539 O O . ASN A 1 196 ? 12.385 -5.972 -30.852 1.00 72.25 196 ASN A O 1
ATOM 1543 N N . GLU A 1 197 ? 11.373 -7.109 -29.207 1.00 70.06 197 GLU A N 1
ATOM 1544 C CA . GLU A 1 197 ? 10.805 -8.147 -30.077 1.00 70.06 197 GLU A CA 1
ATOM 1545 C C . GLU A 1 197 ? 9.614 -7.640 -30.906 1.00 70.06 197 GLU A C 1
ATOM 1547 O O . GLU A 1 197 ? 9.311 -8.178 -31.972 1.00 70.06 197 GLU A O 1
ATOM 1552 N N . VAL A 1 198 ? 8.944 -6.581 -30.447 1.00 72.69 198 VAL A N 1
ATOM 1553 C CA . VAL A 1 198 ? 7.849 -5.935 -31.169 1.00 72.69 198 VAL A CA 1
ATOM 1554 C C . VAL A 1 198 ? 8.438 -4.770 -31.957 1.00 72.69 198 VAL A C 1
ATOM 1556 O O . VAL A 1 198 ? 8.886 -3.794 -31.368 1.00 72.69 198 VAL A O 1
ATOM 1559 N N . PHE A 1 199 ? 8.434 -4.837 -33.291 1.00 69.06 199 PHE A N 1
ATOM 1560 C CA . PHE A 1 199 ? 8.919 -3.755 -34.161 1.00 69.06 199 PHE A CA 1
ATOM 1561 C C . PHE A 1 199 ? 8.089 -2.467 -33.978 1.00 69.06 199 PHE A C 1
ATOM 1563 O O . PHE A 1 199 ? 7.149 -2.185 -34.722 1.00 69.06 199 PHE A O 1
ATOM 1570 N N . LEU A 1 200 ? 8.413 -1.690 -32.945 1.00 79.38 200 LEU A N 1
ATOM 1571 C CA . LEU A 1 200 ? 7.731 -0.457 -32.577 1.00 79.38 200 LEU A CA 1
ATOM 1572 C C . LEU A 1 200 ? 8.291 0.715 -33.381 1.00 79.38 200 LEU A C 1
ATOM 1574 O O . LEU A 1 200 ? 9.504 0.916 -33.470 1.00 79.38 200 LEU A O 1
AT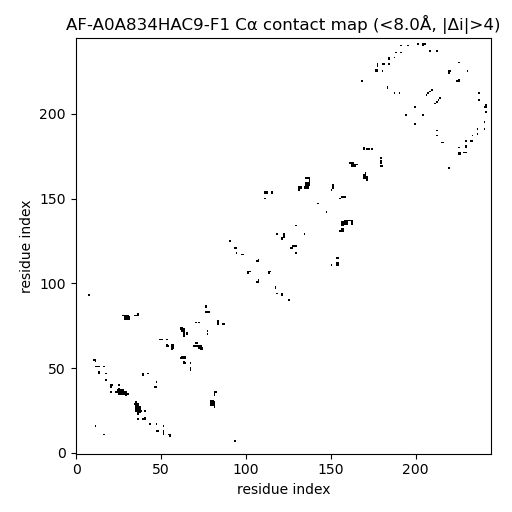OM 1578 N N . ASN A 1 201 ? 7.388 1.543 -33.906 1.00 86.00 201 ASN A N 1
ATOM 1579 C CA . ASN A 1 201 ? 7.758 2.829 -34.486 1.00 86.00 201 ASN A CA 1
ATOM 1580 C C . ASN A 1 201 ? 8.200 3.826 -33.392 1.00 86.00 201 ASN A C 1
ATOM 1582 O O . ASN A 1 201 ? 7.994 3.605 -32.196 1.00 86.00 201 ASN A O 1
ATOM 1586 N N . LEU A 1 202 ? 8.799 4.948 -33.803 1.00 84.81 202 LEU A N 1
ATOM 1587 C CA . LEU A 1 202 ? 9.351 5.945 -32.877 1.00 84.81 202 LEU A CA 1
ATOM 1588 C C . LEU A 1 202 ? 8.299 6.486 -31.889 1.00 84.81 202 LEU A C 1
ATOM 1590 O O . LEU A 1 202 ? 8.567 6.599 -30.695 1.00 84.81 202 LEU A O 1
ATOM 1594 N N . ALA A 1 203 ? 7.081 6.745 -32.374 1.00 86.50 203 ALA A N 1
ATOM 1595 C CA . ALA A 1 203 ? 5.971 7.212 -31.544 1.00 86.50 203 ALA A CA 1
ATOM 1596 C C . ALA A 1 203 ? 5.529 6.153 -30.517 1.00 86.50 203 ALA A C 1
ATOM 1598 O O . ALA A 1 203 ? 5.274 6.469 -29.358 1.00 86.50 203 ALA A O 1
ATOM 1599 N N . GLY A 1 204 ? 5.491 4.879 -30.910 1.00 86.56 204 GLY A N 1
ATOM 1600 C CA . GLY A 1 204 ? 5.177 3.757 -30.032 1.00 86.56 204 GLY A CA 1
ATOM 1601 C C . GLY A 1 204 ? 6.227 3.577 -28.938 1.00 86.56 204 GLY A C 1
ATOM 1602 O O . GLY A 1 204 ? 5.863 3.412 -27.773 1.00 86.56 204 GLY A O 1
ATOM 1603 N N . LYS A 1 205 ? 7.518 3.696 -29.284 1.00 86.88 205 LYS A N 1
ATOM 1604 C CA . LYS A 1 205 ? 8.621 3.696 -28.306 1.00 86.88 205 LYS A CA 1
ATOM 1605 C C . LYS A 1 205 ? 8.454 4.833 -27.288 1.00 86.88 205 LYS A C 1
ATOM 1607 O O . LYS A 1 205 ? 8.595 4.600 -26.089 1.00 86.88 205 LYS A O 1
ATOM 1612 N N . GLU A 1 206 ? 8.091 6.037 -27.734 1.00 89.25 206 GLU A N 1
ATOM 1613 C CA . GLU A 1 206 ? 7.890 7.194 -26.848 1.00 89.25 206 GLU A CA 1
ATOM 1614 C C . GLU A 1 206 ? 6.731 6.976 -25.873 1.00 89.25 206 GLU A C 1
ATOM 1616 O O . GLU A 1 206 ? 6.878 7.181 -24.665 1.00 89.25 206 GLU A O 1
ATOM 1621 N N . VAL A 1 207 ? 5.584 6.531 -26.395 1.00 90.00 207 VAL A N 1
ATOM 1622 C CA . VAL A 1 207 ? 4.386 6.283 -25.591 1.00 90.00 207 VAL A CA 1
ATOM 1623 C C . VAL A 1 207 ? 4.665 5.204 -24.550 1.00 90.00 207 VAL A C 1
ATOM 1625 O O . VAL A 1 207 ? 4.392 5.436 -23.376 1.00 90.00 207 VAL A O 1
ATOM 1628 N N . MET A 1 208 ? 5.265 4.073 -24.934 1.00 88.12 208 MET A N 1
ATOM 1629 C CA . MET A 1 208 ? 5.582 2.978 -24.007 1.00 88.12 208 MET A CA 1
ATOM 1630 C C . MET A 1 208 ? 6.559 3.406 -22.908 1.00 88.12 208 MET A C 1
ATOM 1632 O O . MET A 1 208 ? 6.374 3.067 -21.734 1.00 88.12 208 MET A O 1
ATOM 1636 N N . LEU A 1 209 ? 7.574 4.204 -23.254 1.00 88.88 209 LEU A N 1
ATOM 1637 C CA . LEU A 1 209 ? 8.503 4.743 -22.266 1.00 88.88 209 LEU A CA 1
ATOM 1638 C C . LEU A 1 209 ? 7.787 5.666 -21.268 1.00 88.88 209 LEU A C 1
ATOM 1640 O O . LEU A 1 209 ? 7.952 5.518 -20.055 1.00 88.88 209 LEU A O 1
ATOM 1644 N N . LYS A 1 210 ? 6.951 6.586 -21.753 1.00 89.75 210 LYS A N 1
ATOM 1645 C CA . LYS A 1 210 ? 6.275 7.569 -20.897 1.00 89.75 210 LYS A CA 1
ATOM 1646 C C . LYS A 1 210 ? 5.171 6.966 -20.033 1.00 89.75 210 LYS A C 1
ATOM 1648 O O . LYS A 1 210 ? 5.087 7.296 -18.854 1.00 89.75 210 LYS A O 1
ATOM 1653 N N . SER A 1 211 ? 4.338 6.095 -20.595 1.00 88.50 211 SER A N 1
ATOM 1654 C CA . SER A 1 211 ? 3.162 5.565 -19.899 1.00 88.50 211 SER A CA 1
ATOM 1655 C C . SER A 1 211 ? 3.459 4.311 -19.081 1.00 88.50 211 SER A C 1
ATOM 1657 O O . SER A 1 211 ? 2.838 4.115 -18.040 1.00 88.50 211 SER A O 1
ATOM 1659 N N . VAL A 1 212 ? 4.414 3.473 -19.507 1.00 87.75 212 VAL A N 1
ATOM 1660 C CA . VAL A 1 212 ? 4.662 2.169 -18.870 1.00 87.75 212 VAL A CA 1
ATOM 1661 C C . VAL A 1 212 ? 6.023 2.096 -18.183 1.00 87.75 212 VAL A C 1
ATOM 1663 O O . VAL A 1 212 ? 6.092 1.620 -17.047 1.00 87.75 212 VAL A O 1
ATOM 1666 N N . ALA A 1 213 ? 7.106 2.544 -18.828 1.00 87.56 213 ALA A N 1
ATOM 1667 C CA . ALA A 1 213 ? 8.444 2.451 -18.232 1.00 87.56 213 ALA A CA 1
ATOM 1668 C C . ALA A 1 213 ? 8.623 3.427 -17.062 1.00 87.56 213 ALA A C 1
ATOM 1670 O O . ALA A 1 213 ? 9.143 3.038 -16.017 1.00 87.56 213 ALA A O 1
ATOM 1671 N N . LEU A 1 214 ? 8.155 4.669 -17.216 1.00 89.19 214 LEU A N 1
ATOM 1672 C CA . LEU A 1 214 ? 8.262 5.704 -16.186 1.00 89.19 214 LEU A CA 1
ATOM 1673 C C . LEU A 1 214 ? 7.224 5.574 -15.065 1.00 89.19 214 LEU A C 1
ATOM 1675 O O . LEU A 1 214 ? 7.447 6.124 -13.992 1.00 89.19 214 LEU A O 1
ATOM 1679 N N . ALA A 1 215 ? 6.138 4.818 -15.249 1.00 89.19 215 ALA A N 1
ATOM 1680 C CA . ALA A 1 215 ? 5.079 4.707 -14.242 1.00 89.19 215 ALA A CA 1
ATOM 1681 C C . ALA A 1 215 ? 5.590 4.188 -12.887 1.00 89.19 215 ALA A C 1
ATOM 1683 O O . ALA A 1 215 ? 5.325 4.791 -11.848 1.00 89.19 215 ALA A O 1
ATOM 1684 N N . LEU A 1 216 ? 6.363 3.096 -12.893 1.00 85.00 216 LEU A N 1
ATOM 1685 C CA . LEU A 1 216 ? 6.857 2.476 -11.661 1.00 85.00 216 LEU A CA 1
ATOM 1686 C C . LEU A 1 216 ? 7.950 3.320 -10.967 1.00 85.00 216 LEU A C 1
ATOM 1688 O O . LEU A 1 216 ? 7.815 3.561 -9.767 1.00 85.00 216 LEU A O 1
ATOM 1692 N N . PRO A 1 217 ? 8.984 3.835 -11.666 1.00 88.56 217 PRO A N 1
ATOM 1693 C CA . PRO A 1 217 ? 9.949 4.759 -11.071 1.00 88.56 217 PRO A CA 1
ATOM 1694 C C . PRO A 1 217 ? 9.321 6.060 -10.565 1.00 88.56 217 PRO A C 1
ATOM 1696 O O . PRO A 1 217 ? 9.694 6.516 -9.487 1.00 88.56 217 PRO A O 1
ATOM 1699 N N . SER A 1 218 ? 8.366 6.648 -11.296 1.00 88.56 218 SER A N 1
ATOM 1700 C CA . SER A 1 218 ? 7.674 7.868 -10.857 1.00 88.56 218 SER A CA 1
ATOM 1701 C C . SER A 1 218 ? 6.838 7.617 -9.604 1.00 88.56 218 SER A C 1
ATOM 1703 O O . SER A 1 218 ? 6.918 8.400 -8.659 1.00 88.56 218 SER A O 1
ATOM 1705 N N . TYR A 1 219 ? 6.106 6.498 -9.546 1.00 89.00 219 TYR A N 1
ATOM 1706 C CA . TYR A 1 219 ? 5.391 6.095 -8.335 1.00 89.00 219 TYR A CA 1
ATOM 1707 C C . TYR A 1 219 ? 6.357 5.895 -7.158 1.00 89.00 219 TYR A C 1
ATOM 1709 O O . TYR A 1 219 ? 6.179 6.499 -6.101 1.00 89.00 219 TYR A O 1
ATOM 1717 N N . ALA A 1 220 ? 7.438 5.137 -7.356 1.00 86.81 220 ALA A N 1
ATOM 1718 C CA . ALA A 1 220 ? 8.435 4.902 -6.316 1.00 86.81 220 ALA A CA 1
ATOM 1719 C C . ALA A 1 220 ? 9.094 6.201 -5.826 1.00 86.81 220 ALA A C 1
ATOM 1721 O O . ALA A 1 220 ? 9.245 6.375 -4.619 1.00 86.81 220 ALA A O 1
ATOM 1722 N N . MET A 1 221 ? 9.431 7.131 -6.728 1.00 88.12 221 MET A N 1
ATOM 1723 C CA . MET A 1 221 ? 10.011 8.431 -6.369 1.00 88.12 221 MET A CA 1
ATOM 1724 C C . MET A 1 221 ? 9.034 9.355 -5.643 1.00 88.12 221 MET A C 1
ATOM 1726 O O . MET A 1 221 ? 9.489 10.190 -4.862 1.00 88.12 221 MET A O 1
ATOM 1730 N N . SER A 1 222 ? 7.721 9.197 -5.847 1.00 88.44 222 SER A N 1
ATOM 1731 C CA . SER A 1 222 ? 6.715 9.942 -5.080 1.00 88.44 222 SER A CA 1
ATOM 1732 C C . SER A 1 222 ? 6.695 9.538 -3.600 1.00 88.44 222 SER A C 1
ATOM 1734 O O . SER A 1 222 ? 6.425 10.370 -2.739 1.00 88.44 222 SER A O 1
ATOM 1736 N N . CYS A 1 223 ? 7.035 8.279 -3.296 1.00 84.88 223 CYS A N 1
ATOM 1737 C CA . CYS A 1 223 ? 7.055 7.752 -1.932 1.00 84.88 223 CYS A CA 1
ATOM 1738 C C . CYS A 1 223 ? 8.452 7.786 -1.288 1.00 84.88 223 CYS A C 1
ATOM 1740 O O . CYS A 1 223 ? 8.572 8.046 -0.093 1.00 84.88 223 CYS A O 1
ATOM 1742 N N . VAL A 1 224 ? 9.517 7.480 -2.041 1.00 83.75 224 VAL A N 1
ATOM 1743 C CA . VAL A 1 224 ? 10.875 7.282 -1.508 1.00 83.75 224 VAL A CA 1
ATOM 1744 C C . VAL A 1 224 ? 11.943 7.815 -2.464 1.00 83.75 224 VAL A C 1
ATOM 1746 O O . VAL A 1 224 ? 11.946 7.541 -3.662 1.00 83.75 224 VAL A O 1
ATOM 1749 N N . LYS A 1 225 ? 12.954 8.502 -1.917 1.00 86.00 225 LYS A N 1
ATOM 1750 C CA . LYS A 1 225 ? 14.120 8.946 -2.694 1.00 86.00 225 LYS A CA 1
ATOM 1751 C C . LYS A 1 225 ? 14.990 7.760 -3.134 1.00 86.00 225 LYS A C 1
ATOM 1753 O O . LYS A 1 225 ? 15.670 7.137 -2.308 1.00 86.00 225 LYS A O 1
ATOM 1758 N N . LEU A 1 226 ? 15.024 7.504 -4.442 1.00 86.62 226 LEU A N 1
ATOM 1759 C CA . LEU A 1 226 ? 15.825 6.439 -5.046 1.00 86.62 226 LEU A CA 1
ATOM 1760 C C . LEU A 1 226 ? 17.336 6.758 -5.047 1.00 86.62 226 LEU A C 1
ATOM 1762 O O . LEU A 1 226 ? 17.732 7.926 -5.102 1.00 86.62 226 LEU A O 1
ATOM 1766 N N . PRO A 1 227 ? 18.214 5.736 -4.993 1.00 88.69 227 PRO A N 1
ATOM 1767 C CA . PRO A 1 227 ? 19.654 5.931 -5.136 1.00 88.69 227 PRO A CA 1
ATOM 1768 C C . PRO A 1 227 ? 20.016 6.471 -6.525 1.00 88.69 227 PRO A C 1
ATOM 1770 O O . PRO A 1 227 ? 19.592 5.909 -7.531 1.00 88.69 227 PRO A O 1
ATOM 1773 N N . ALA A 1 228 ? 20.891 7.480 -6.590 1.00 88.50 228 ALA A N 1
ATOM 1774 C CA . ALA A 1 228 ? 21.321 8.088 -7.857 1.00 88.50 228 ALA A CA 1
ATOM 1775 C C . ALA A 1 228 ? 21.884 7.062 -8.860 1.00 88.50 228 ALA A C 1
ATOM 1777 O O . ALA A 1 228 ? 21.609 7.144 -10.054 1.00 88.50 228 ALA A O 1
ATOM 1778 N N . LYS A 1 229 ? 22.605 6.044 -8.365 1.00 89.69 229 LYS A N 1
ATOM 1779 C CA . LYS A 1 229 ? 23.097 4.928 -9.186 1.00 89.69 229 LYS A CA 1
ATOM 1780 C C . LYS A 1 229 ? 21.961 4.206 -9.919 1.00 89.69 229 LYS A C 1
ATOM 1782 O O . LYS A 1 229 ? 22.077 3.958 -11.112 1.00 89.69 229 LYS A O 1
ATOM 1787 N N . LEU A 1 230 ? 20.868 3.900 -9.219 1.00 88.81 230 LEU A N 1
ATOM 1788 C CA . LEU A 1 230 ? 19.725 3.210 -9.812 1.00 88.81 230 LEU A CA 1
ATOM 1789 C C . LEU A 1 230 ? 19.035 4.094 -10.856 1.00 88.81 230 LEU A C 1
ATOM 1791 O O . LEU A 1 230 ? 18.736 3.614 -11.942 1.00 88.81 230 LEU A O 1
ATOM 1795 N N . CYS A 1 231 ? 18.847 5.386 -10.570 1.00 90.00 231 CYS A N 1
ATOM 1796 C CA . CYS A 1 231 ? 18.271 6.327 -11.535 1.00 90.00 231 CYS A CA 1
ATOM 1797 C C . CYS A 1 231 ? 19.095 6.390 -12.828 1.00 90.00 231 CYS A C 1
ATOM 1799 O O . CYS A 1 231 ? 18.534 6.337 -13.920 1.00 90.00 231 CYS A O 1
ATOM 1801 N N . ASN A 1 232 ? 20.424 6.437 -12.709 1.00 91.06 232 ASN A N 1
ATOM 1802 C CA . ASN A 1 232 ? 21.311 6.432 -13.869 1.00 91.06 232 ASN A CA 1
ATOM 1803 C C . ASN A 1 232 ? 21.188 5.130 -14.671 1.00 91.06 232 ASN A C 1
ATOM 1805 O O . ASN A 1 232 ? 21.107 5.177 -15.893 1.00 91.06 232 ASN A O 1
ATOM 1809 N N . GLU A 1 233 ? 21.118 3.974 -14.011 1.00 90.56 233 GLU A N 1
ATOM 1810 C CA . GLU A 1 233 ? 20.934 2.688 -14.693 1.00 90.56 233 GLU A CA 1
ATOM 1811 C C . GLU A 1 233 ? 19.582 2.587 -15.416 1.00 90.56 233 GLU A C 1
ATOM 1813 O O . GLU A 1 233 ? 19.535 2.121 -16.555 1.00 90.56 233 GLU A O 1
ATOM 1818 N N . LEU A 1 234 ? 18.495 3.061 -14.795 1.00 90.56 234 LEU A N 1
ATOM 1819 C CA . LEU A 1 234 ? 17.173 3.123 -15.426 1.00 90.56 234 LEU A CA 1
ATOM 1820 C C . LEU A 1 234 ? 17.190 4.039 -16.660 1.00 90.56 234 LEU A C 1
ATOM 1822 O O . LEU A 1 234 ? 16.713 3.642 -17.723 1.00 90.56 234 LEU A O 1
ATOM 1826 N N . ASN A 1 235 ? 17.800 5.222 -16.549 1.00 90.69 235 ASN A N 1
ATOM 1827 C CA . ASN A 1 235 ? 17.949 6.156 -17.667 1.00 90.69 235 ASN A CA 1
ATOM 1828 C C . ASN A 1 235 ? 18.769 5.558 -18.812 1.00 90.69 235 ASN A C 1
ATOM 1830 O O . ASN A 1 235 ? 18.385 5.696 -19.969 1.00 90.69 235 ASN A O 1
ATOM 1834 N N . VAL A 1 236 ? 19.858 4.847 -18.509 1.00 90.81 236 VAL A N 1
ATOM 1835 C CA . VAL A 1 236 ? 20.664 4.162 -19.529 1.00 90.81 236 VAL A CA 1
ATOM 1836 C C . VAL A 1 236 ? 19.847 3.091 -20.256 1.00 90.81 236 VAL A C 1
ATOM 1838 O O . VAL A 1 236 ? 19.965 2.974 -21.472 1.00 90.81 236 VAL A O 1
ATOM 1841 N N . MET A 1 237 ? 19.001 2.324 -19.561 1.00 88.38 237 MET A N 1
ATOM 1842 C CA . MET A 1 237 ? 18.135 1.329 -20.213 1.00 88.38 237 MET A CA 1
ATOM 1843 C C . MET A 1 237 ? 17.071 1.977 -21.105 1.00 88.38 237 MET A C 1
ATOM 1845 O O . MET A 1 237 ? 16.881 1.542 -22.238 1.00 88.38 237 MET A O 1
ATOM 1849 N N . MET A 1 238 ? 16.427 3.048 -20.636 1.00 88.19 238 MET A N 1
ATOM 1850 C CA . MET A 1 238 ? 15.451 3.793 -21.439 1.00 88.19 238 MET A CA 1
ATOM 1851 C C . MET A 1 238 ? 16.103 4.450 -22.663 1.00 88.19 238 MET A C 1
ATOM 1853 O O . MET A 1 238 ? 15.558 4.385 -23.761 1.00 88.19 238 MET A O 1
ATOM 1857 N N . ALA A 1 239 ? 17.306 5.009 -22.506 1.00 89.00 239 ALA A N 1
ATOM 1858 C CA . ALA A 1 239 ? 18.074 5.571 -23.612 1.00 89.00 239 ALA A CA 1
ATOM 1859 C C . ALA A 1 239 ? 18.480 4.496 -24.631 1.00 89.00 239 ALA A C 1
ATOM 1861 O O . ALA A 1 239 ? 18.402 4.737 -25.831 1.00 89.00 239 ALA A O 1
ATOM 1862 N N . LYS A 1 240 ? 18.869 3.297 -24.179 1.00 87.88 240 LYS A N 1
ATOM 1863 C CA . LYS A 1 240 ? 19.178 2.172 -25.074 1.00 87.88 240 LYS A CA 1
ATOM 1864 C C . LYS A 1 240 ? 17.975 1.732 -25.901 1.00 87.88 240 LYS A C 1
ATOM 1866 O O . LYS A 1 240 ? 18.155 1.445 -27.072 1.00 87.88 240 LYS A O 1
ATOM 1871 N N . LEU A 1 241 ? 16.773 1.703 -25.326 1.00 84.69 241 LEU A N 1
ATOM 1872 C CA . LEU A 1 241 ? 15.551 1.431 -26.090 1.00 84.69 241 LEU A CA 1
ATOM 1873 C C . LEU A 1 241 ? 15.242 2.523 -27.115 1.00 84.69 241 LEU A C 1
ATOM 1875 O O . LEU A 1 241 ? 14.799 2.232 -28.222 1.00 84.69 241 LEU A O 1
ATOM 1879 N N . TRP A 1 242 ? 15.450 3.781 -26.729 1.00 85.69 242 TRP A N 1
ATOM 1880 C CA . TRP A 1 242 ? 15.172 4.922 -27.592 1.00 85.69 242 TRP A CA 1
ATOM 1881 C C . TRP A 1 242 ? 16.109 4.972 -28.803 1.00 85.69 242 TRP A C 1
ATOM 1883 O O . TRP A 1 242 ? 15.657 5.172 -29.926 1.00 85.69 242 TRP A O 1
ATOM 1893 N N . TRP A 1 243 ? 17.407 4.757 -28.572 1.00 85.19 243 TRP A N 1
ATOM 1894 C CA . TRP A 1 243 ? 18.441 4.780 -29.612 1.00 85.19 243 TRP A CA 1
ATOM 1895 C C . TRP A 1 243 ? 18.684 3.423 -30.281 1.00 85.19 243 TRP A C 1
ATOM 1897 O O . TRP A 1 243 ? 19.394 3.357 -31.283 1.00 85.19 243 TRP A O 1
ATOM 1907 N N . GLY A 1 244 ? 18.129 2.342 -29.734 1.00 73.06 244 GLY A N 1
ATOM 1908 C CA . GLY A 1 244 ? 18.191 1.012 -30.326 1.00 73.06 244 GLY A CA 1
ATOM 1909 C C . GLY A 1 244 ? 17.402 0.983 -31.630 1.00 73.06 244 GLY A C 1
ATOM 1910 O O . GLY A 1 244 ? 16.229 1.370 -31.643 1.00 73.06 244 GLY A O 1
ATOM 1911 N N . SER A 1 245 ? 18.070 0.574 -32.714 1.00 56.03 245 SER A N 1
ATOM 1912 C CA . SER A 1 245 ? 17.453 0.340 -34.027 1.00 56.03 245 SER A CA 1
ATOM 1913 C C . SER A 1 245 ? 16.544 -0.874 -33.972 1.00 56.03 245 SER A C 1
ATOM 1915 O O . SER A 1 245 ? 17.061 -1.951 -33.609 1.00 56.03 245 SER A O 1
#

Sequence (245 aa):
MEEMNKRLIRSVTLNEVHSALFQMDPNTSPGPDDMTTGFFQKYWEVLGRDLTDAIQSFMFSGKLLKGVGICSAFKGLRQGDPLSPFLFLLCGEGLSTLLQQAEENRSIKGGIANIKRILELYGRASGQLINYAKSCCFSSSNTTAHVWDRLSQLLSIRRDTHLGNYLGLPTDLSQTRYKVFSYMKDGLRGKTDGWNEVFLNLAGKEVMLKSVALALPSYAMSCVKLPAKLCNELNVMMAKLWWGS

pLDDT: mean 73.08, std 12.46, range [37.12, 91.06]

Organism: Rhododendron simsii (NCBI:txid118357)

Solvent-accessible surface area (backbone atoms only — not comparable to full-atom values): 14602 Å² total; per-residue (Å²): 113,68,68,58,52,53,62,72,71,47,80,78,48,60,68,58,54,50,55,57,58,72,71,51,64,47,81,43,62,45,20,95,82,67,48,28,48,38,52,55,64,73,42,32,94,74,45,43,63,62,52,38,52,30,51,41,40,25,74,76,67,56,36,54,49,84,85,52,90,67,64,100,45,78,71,74,72,56,88,62,36,53,60,33,64,53,56,51,50,59,56,47,48,55,53,53,51,54,50,50,53,33,48,76,69,53,42,57,77,69,34,69,69,50,54,53,50,52,53,51,51,47,25,67,74,70,71,51,78,82,58,49,88,78,43,70,52,78,79,64,96,85,62,58,70,71,58,50,54,55,47,36,70,72,68,67,36,50,81,46,98,62,79,47,63,56,95,87,38,69,63,55,72,86,52,60,68,63,70,63,53,40,61,59,54,54,56,47,48,59,50,53,57,59,47,68,76,43,91,62,52,73,68,54,51,50,49,47,42,62,66,57,60,41,44,59,59,52,54,46,51,74,78,42,88,72,52,68,69,56,54,52,52,52,51,52,54,53,48,48,61,70,72,52,129

Secondary structure (DSSP, 8-state):
-HHHHHHHHSPPPHHHHHHHHHTS-TTS---TT---HHHHHHTHHHHHHHHHHHHHHHHHHS---TTSSS---SSSPPTT-TTHHHHHHHHHHHHHHHHHHHHHTTGGGG-HHHHHHHHHHHHHHH-----TTT-EE---TT--HHHHHHHHHHH-PEE-S---EETTEES-TTS-HHHHTHHHHHHHHHHHHHHHSS---HHHHHHHIIIIITHHHHHHHHHS---HHHHHHHHHHHHHHHH--